Protein AF-A0A1G3ACT1-F1 (afdb_monomer)

Nearest PDB structures (foldseek):
  7jrm-assembly1_A  TM=9.001E-01  e=9.234E-07  Clostridium perfringens ATCC 13124
  7jrl-assembly1_A  TM=8.933E-01  e=1.564E-06  Clostridium perfringens ATCC 13124
  2vmg-assembly1_A  TM=8.909E-01  e=5.636E-05  Clostridium perfringens
  7js4-assembly1_A  TM=5.178E-01  e=1.900E-07  Clostridium perfringens ATCC 13124
  4koo-assembly2_C  TM=4.352E-01  e=1.640E+00  Arabidopsis thaliana

Foldseek 3Di:
DDQDHDDFPFWDKDFPFDKAKEFEPWFFFKKKFFKAQHCDPQQVLAAAKKKKFKAAPNHTQDIDDIGGSVDGTHIDMGGNVRGRMMMIGIHRNPPDGRSRTMIRGQTWTQGPVRDIDTQRPFDWDDPPFCWDPDDQKWKAFLNRIVVVQQVVWDKDKDWDDDDVQKTKIKIWTADPPFRWIKMKIWIQGNVDRDIDMDIDIDGPGPDDGGDIGPIGRGHTDTDDPDDPYTYTYHDDD

Structure (mmCIF, N/CA/C/O backbone):
data_AF-A0A1G3ACT1-F1
#
_entry.id   AF-A0A1G3ACT1-F1
#
loop_
_atom_site.group_PDB
_atom_site.id
_atom_site.type_symbol
_atom_site.label_atom_id
_atom_site.label_alt_id
_atom_site.label_comp_id
_atom_site.label_asym_id
_atom_site.label_entity_id
_atom_site.label_seq_id
_atom_site.pdbx_PDB_ins_code
_atom_site.Cartn_x
_atom_site.Cartn_y
_atom_site.Cartn_z
_atom_site.occupancy
_atom_site.B_iso_or_equiv
_atom_site.auth_seq_id
_atom_site.auth_comp_id
_atom_site.auth_asym_id
_atom_site.aut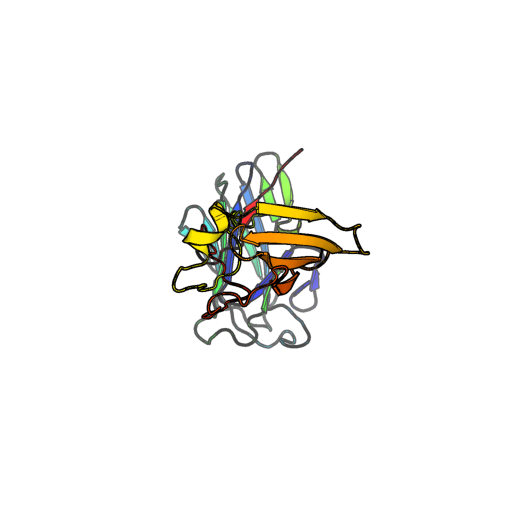h_atom_id
_atom_site.pdbx_PDB_model_num
ATOM 1 N N . MET A 1 1 ? 18.154 2.515 -5.154 1.00 92.12 1 MET A N 1
ATOM 2 C CA . MET A 1 1 ? 18.103 1.114 -5.648 1.00 92.12 1 MET A CA 1
ATOM 3 C C . MET A 1 1 ? 19.293 0.849 -6.549 1.00 92.12 1 MET A C 1
ATOM 5 O O . MET A 1 1 ? 19.905 1.826 -6.992 1.00 92.12 1 MET A O 1
ATOM 9 N N . ARG A 1 2 ? 19.662 -0.412 -6.798 1.00 97.38 2 ARG A N 1
ATOM 10 C CA . ARG A 1 2 ? 20.869 -0.714 -7.579 1.00 97.38 2 ARG A CA 1
ATOM 11 C C . ARG A 1 2 ? 20.659 -1.915 -8.494 1.00 97.38 2 ARG A C 1
ATOM 13 O O . ARG A 1 2 ? 20.409 -3.004 -8.014 1.00 97.38 2 ARG A O 1
ATOM 20 N N . LEU A 1 3 ? 20.874 -1.752 -9.798 1.00 97.50 3 LEU A N 1
ATOM 21 C CA . LEU A 1 3 ? 20.848 -2.858 -10.763 1.00 97.50 3 LEU A CA 1
ATOM 22 C C . LEU A 1 3 ? 22.251 -3.077 -11.332 1.00 97.50 3 LEU A C 1
ATOM 24 O O . LEU A 1 3 ? 22.844 -2.169 -11.922 1.00 97.50 3 LEU A O 1
ATOM 28 N N . GLY A 1 4 ? 22.808 -4.276 -11.143 1.00 93.19 4 GLY A N 1
ATOM 29 C CA . GLY A 1 4 ? 24.232 -4.513 -11.398 1.00 93.19 4 GLY A CA 1
ATOM 30 C C . GLY A 1 4 ? 25.093 -3.525 -10.601 1.00 93.19 4 GLY A C 1
ATOM 31 O O . GLY A 1 4 ? 24.911 -3.386 -9.393 1.00 93.19 4 GLY A O 1
ATOM 32 N N . ASP A 1 5 ? 25.991 -2.799 -11.268 1.00 93.44 5 ASP A N 1
ATOM 33 C CA . ASP A 1 5 ? 26.834 -1.769 -10.637 1.00 93.44 5 ASP A CA 1
ATOM 34 C C . ASP A 1 5 ? 26.236 -0.348 -10.702 1.00 93.44 5 ASP A C 1
ATOM 36 O O . ASP A 1 5 ? 26.865 0.607 -10.243 1.00 93.44 5 ASP A O 1
ATOM 40 N N . LYS A 1 6 ? 25.042 -0.174 -11.287 1.00 96.69 6 LYS A N 1
ATOM 41 C CA . LYS A 1 6 ? 24.416 1.141 -11.481 1.00 96.69 6 LYS A CA 1
ATOM 42 C C . LYS A 1 6 ? 23.451 1.459 -10.342 1.00 96.69 6 LYS A C 1
ATOM 44 O O . LYS A 1 6 ? 22.529 0.694 -10.072 1.00 96.69 6 LYS A O 1
ATOM 49 N N . GLU A 1 7 ? 23.656 2.603 -9.698 1.00 97.56 7 GLU A N 1
ATOM 50 C CA . GLU A 1 7 ? 22.737 3.161 -8.702 1.00 97.56 7 GLU A CA 1
ATOM 51 C C . GLU A 1 7 ? 21.700 4.070 -9.369 1.00 97.56 7 GLU A C 1
ATOM 53 O O . GLU A 1 7 ? 22.015 4.790 -10.319 1.00 97.56 7 GLU A O 1
ATOM 58 N N . TYR A 1 8 ? 20.474 4.038 -8.848 1.00 97.44 8 TYR A N 1
ATOM 59 C CA . TYR A 1 8 ? 19.357 4.854 -9.316 1.00 97.44 8 TYR A CA 1
ATOM 60 C C . TYR A 1 8 ? 18.727 5.588 -8.140 1.00 97.44 8 TYR A C 1
ATOM 62 O O . TYR A 1 8 ? 18.526 5.012 -7.059 1.00 97.44 8 TYR A O 1
ATOM 70 N N . GLU A 1 9 ? 18.415 6.856 -8.393 1.00 96.19 9 GLU A N 1
ATOM 71 C CA . GLU A 1 9 ? 17.740 7.753 -7.459 1.00 96.19 9 GLU A CA 1
ATOM 72 C C . GLU A 1 9 ? 16.233 7.482 -7.420 1.00 96.19 9 GLU A C 1
ATOM 74 O O . GLU A 1 9 ? 15.647 7.516 -6.341 1.00 96.19 9 GLU A O 1
ATOM 79 N N . HIS A 1 10 ? 15.642 7.134 -8.570 1.00 96.88 10 HIS A N 1
ATOM 80 C CA . HIS A 1 10 ? 14.208 6.915 -8.720 1.00 96.88 10 HIS A CA 1
ATOM 81 C C . HIS A 1 10 ? 13.846 5.473 -9.062 1.00 96.88 10 HIS A C 1
ATOM 83 O O . HIS A 1 10 ? 14.634 4.730 -9.652 1.00 96.88 10 HIS A O 1
ATOM 89 N N . GLY A 1 11 ? 12.607 5.095 -8.744 1.00 95.94 11 GLY A N 1
ATOM 90 C CA . GLY A 1 11 ? 11.988 3.845 -9.191 1.00 95.94 11 GLY A CA 1
ATOM 91 C C . GLY A 1 11 ? 11.225 3.095 -8.101 1.00 95.94 11 GLY A C 1
ATOM 92 O O . GLY A 1 11 ? 11.086 3.558 -6.971 1.00 95.94 11 GLY A O 1
ATOM 93 N N . LEU A 1 12 ? 10.749 1.897 -8.435 1.00 95.81 12 LEU A N 1
ATOM 94 C CA . LEU A 1 12 ? 9.946 1.062 -7.539 1.00 95.81 12 LEU A CA 1
ATOM 95 C C . LEU A 1 12 ? 10.637 -0.278 -7.271 1.00 95.81 12 LEU A C 1
ATOM 97 O O . LEU A 1 12 ? 10.785 -1.082 -8.190 1.00 95.81 12 LEU A O 1
ATOM 101 N N . GLY A 1 13 ? 11.001 -0.529 -6.011 1.00 95.00 13 GLY A N 1
ATOM 102 C CA . GLY A 1 13 ? 11.489 -1.831 -5.549 1.00 95.00 13 GLY A CA 1
ATOM 103 C C . GLY A 1 13 ? 10.348 -2.741 -5.086 1.00 95.00 13 GLY A C 1
ATOM 104 O O . GLY A 1 13 ? 9.382 -2.292 -4.464 1.00 95.00 13 GLY A O 1
ATOM 105 N N . THR A 1 14 ? 10.435 -4.029 -5.398 1.00 93.38 14 THR A N 1
ATOM 106 C CA . THR A 1 14 ? 9.412 -5.038 -5.105 1.00 93.38 14 THR A CA 1
ATOM 107 C C . THR A 1 14 ? 10.031 -6.428 -4.912 1.00 93.38 14 THR A C 1
ATOM 109 O O . THR A 1 14 ? 11.249 -6.592 -4.898 1.00 93.38 14 THR A O 1
ATOM 112 N N . HIS A 1 15 ? 9.195 -7.445 -4.724 1.00 92.81 15 HIS A N 1
ATOM 113 C CA . HIS A 1 15 ? 9.609 -8.837 -4.607 1.00 92.81 15 HIS A CA 1
ATOM 114 C C . HIS A 1 15 ? 8.602 -9.736 -5.326 1.00 92.81 15 HIS A C 1
ATOM 116 O O . HIS A 1 15 ? 7.399 -9.512 -5.192 1.00 92.81 15 HIS A O 1
ATOM 122 N N . SER A 1 16 ? 9.055 -10.750 -6.069 1.00 82.25 16 SER A N 1
ATOM 123 C CA . SER A 1 16 ? 8.126 -11.671 -6.742 1.00 82.25 16 SER A CA 1
ATOM 124 C C . SER A 1 16 ? 7.279 -12.474 -5.723 1.00 82.25 16 SER A C 1
ATOM 126 O O . SER A 1 16 ? 7.706 -12.723 -4.594 1.00 82.25 16 SER A O 1
ATOM 128 N N . VAL A 1 17 ? 6.050 -12.891 -6.035 1.00 92.94 17 VAL A N 1
ATOM 129 C CA . VAL A 1 17 ? 5.207 -12.402 -7.136 1.00 92.94 17 VAL A CA 1
ATOM 130 C C . VAL A 1 17 ? 4.583 -11.067 -6.728 1.00 92.94 17 VAL A C 1
ATOM 132 O O . VAL A 1 17 ? 3.982 -10.976 -5.657 1.00 92.94 17 VAL A O 1
ATOM 135 N N . SER A 1 18 ? 4.667 -10.053 -7.589 1.00 90.12 18 SER A N 1
ATOM 136 C CA . SER A 1 18 ? 4.083 -8.737 -7.322 1.00 90.12 18 SER A CA 1
ATOM 137 C C . SER A 1 18 ? 3.277 -8.176 -8.480 1.00 90.12 18 SER A C 1
ATOM 139 O O . SER A 1 18 ? 3.480 -8.520 -9.647 1.00 90.12 18 SER A O 1
ATOM 141 N N . GLU A 1 19 ? 2.354 -7.288 -8.117 1.00 91.12 19 GLU A N 1
ATOM 142 C CA . GLU A 1 19 ? 1.511 -6.514 -9.014 1.00 91.12 19 GLU A CA 1
ATOM 143 C C . GLU A 1 19 ? 1.390 -5.082 -8.476 1.00 91.12 19 GLU A C 1
ATOM 145 O O . GLU A 1 19 ? 1.054 -4.870 -7.309 1.00 91.12 19 GLU A O 1
ATOM 150 N N . ILE A 1 20 ? 1.693 -4.105 -9.326 1.00 90.25 20 ILE A N 1
ATOM 151 C CA . ILE A 1 20 ? 1.580 -2.674 -9.050 1.00 90.25 20 ILE A CA 1
ATOM 152 C C . ILE A 1 20 ? 0.685 -2.079 -10.131 1.00 90.25 20 ILE A C 1
ATOM 154 O O . ILE A 1 20 ? 1.011 -2.166 -11.317 1.00 90.25 20 ILE A O 1
ATOM 158 N N . VAL A 1 21 ? -0.431 -1.474 -9.733 1.00 92.69 21 VAL A N 1
ATOM 159 C CA . VAL A 1 21 ? -1.336 -0.790 -10.661 1.00 92.69 21 VAL A CA 1
ATOM 160 C C . VAL A 1 21 ? -1.037 0.701 -10.615 1.00 92.69 21 VAL A C 1
ATOM 162 O O . VAL A 1 21 ? -1.060 1.340 -9.564 1.00 92.69 21 VAL A O 1
ATOM 165 N N . VAL A 1 22 ? -0.739 1.261 -11.782 1.00 91.75 22 VAL A N 1
ATOM 166 C CA . VAL A 1 22 ? -0.419 2.675 -11.951 1.00 91.75 22 VAL A CA 1
ATOM 167 C C . VAL A 1 22 ? -1.614 3.360 -12.589 1.00 91.75 22 VAL A C 1
ATOM 169 O O . VAL A 1 22 ? -1.999 3.000 -13.703 1.00 91.75 22 VAL A O 1
ATOM 172 N N . ARG A 1 23 ? -2.178 4.365 -11.912 1.00 91.50 23 ARG A N 1
ATOM 173 C CA . ARG A 1 23 ? -3.272 5.193 -12.430 1.00 91.50 23 ARG A CA 1
ATOM 174 C C . ARG A 1 23 ? -2.798 6.610 -12.697 1.00 91.50 23 ARG A C 1
ATOM 176 O O . ARG A 1 23 ? -2.150 7.239 -11.869 1.00 91.50 23 ARG A O 1
ATOM 183 N N . LEU A 1 24 ? -3.139 7.106 -13.875 1.00 89.50 24 LEU A N 1
ATOM 184 C CA . LEU A 1 24 ? -2.745 8.411 -14.377 1.00 89.50 24 LEU A CA 1
ATOM 185 C C . LEU A 1 24 ? -3.978 9.316 -14.436 1.00 89.50 24 LEU A C 1
ATOM 187 O O . LEU A 1 24 ? -5.027 8.917 -14.941 1.00 89.50 24 LEU A O 1
ATOM 191 N N . ASP A 1 25 ? -3.825 10.551 -13.980 1.00 86.75 25 ASP A N 1
ATOM 192 C CA . ASP A 1 25 ? -4.819 11.623 -14.101 1.00 86.75 25 ASP A CA 1
ATOM 193 C C . ASP A 1 25 ? -4.994 12.113 -15.548 1.00 86.75 25 ASP A C 1
ATOM 195 O O . ASP A 1 25 ? -6.048 12.628 -15.927 1.00 86.75 25 ASP A O 1
ATOM 199 N N . GLN A 1 26 ? -3.969 11.917 -16.379 1.00 88.19 26 GLN A N 1
ATOM 200 C CA . GLN A 1 26 ? -3.977 12.217 -17.806 1.00 88.19 26 GLN A CA 1
ATOM 201 C C . GLN A 1 26 ? -3.579 10.997 -18.645 1.00 88.19 26 GLN A C 1
ATOM 203 O O . GLN A 1 26 ? -2.794 10.164 -18.187 1.00 88.19 26 GLN A O 1
ATOM 208 N N . PRO A 1 27 ? -4.042 10.904 -19.909 1.00 94.44 27 PRO A N 1
ATOM 209 C CA . PRO A 1 27 ? -3.635 9.844 -20.828 1.00 94.44 27 PRO A CA 1
ATOM 210 C C . PRO A 1 27 ? -2.110 9.677 -20.900 1.00 94.44 27 PRO A C 1
ATOM 212 O O . PRO A 1 27 ? -1.379 10.611 -21.253 1.00 94.44 27 PRO A O 1
ATOM 215 N N . GLY A 1 28 ? -1.630 8.474 -20.588 1.00 95.62 28 GLY A N 1
ATOM 216 C CA . GLY A 1 28 ? -0.225 8.102 -20.689 1.00 95.62 28 GLY A CA 1
ATOM 217 C C . GLY A 1 28 ? 0.187 7.858 -22.137 1.00 95.62 28 GLY A C 1
ATOM 218 O O . GLY A 1 28 ? -0.529 7.219 -22.907 1.00 95.62 28 GLY A O 1
ATOM 219 N N . LYS A 1 29 ? 1.367 8.344 -22.523 1.00 96.56 29 LYS A N 1
ATOM 220 C CA . LYS A 1 29 ? 1.962 8.094 -23.842 1.00 96.56 29 LYS A CA 1
ATOM 221 C C . LYS A 1 29 ? 2.978 6.961 -23.790 1.00 96.56 29 LYS A C 1
ATOM 223 O O . LYS A 1 29 ? 2.958 6.068 -24.627 1.00 96.56 29 LYS A O 1
ATOM 228 N N . THR A 1 30 ? 3.901 6.994 -22.837 1.00 97.88 30 THR A N 1
ATOM 229 C CA . THR A 1 30 ? 4.982 6.004 -22.779 1.00 97.88 30 THR A CA 1
ATOM 230 C C . THR A 1 30 ? 5.364 5.738 -21.340 1.00 97.88 30 THR A C 1
ATOM 232 O O . THR A 1 30 ? 5.672 6.682 -20.621 1.00 97.88 30 THR A O 1
ATOM 235 N N . PHE A 1 31 ? 5.380 4.465 -20.957 1.00 98.56 31 PHE A N 1
ATOM 236 C CA . PHE A 1 31 ? 6.049 3.986 -19.753 1.00 98.56 31 PHE A CA 1
ATOM 237 C C . PHE A 1 31 ? 7.486 3.580 -20.100 1.00 98.56 31 PHE A C 1
ATOM 239 O O . PHE A 1 31 ? 7.721 2.957 -21.142 1.00 98.56 31 PHE A O 1
ATOM 246 N N . GLN A 1 32 ? 8.440 3.924 -19.240 1.00 98.69 32 GLN A N 1
ATOM 247 C CA . GLN A 1 32 ? 9.842 3.538 -19.373 1.00 98.69 32 GLN A CA 1
ATOM 248 C C . GLN A 1 32 ? 10.471 3.223 -18.012 1.00 98.69 32 GLN A C 1
ATOM 250 O O . GLN A 1 32 ? 10.127 3.861 -17.022 1.00 98.69 32 GLN A O 1
ATOM 255 N N . ALA A 1 33 ? 11.394 2.262 -17.979 1.00 98.75 33 ALA A N 1
ATOM 256 C CA . ALA A 1 33 ? 12.181 1.883 -16.804 1.00 98.75 33 ALA A CA 1
ATOM 257 C C . ALA A 1 33 ? 13.445 1.110 -17.227 1.00 98.75 33 ALA A C 1
ATOM 259 O O . ALA A 1 33 ? 13.541 0.636 -18.363 1.00 98.75 33 ALA A O 1
ATOM 260 N N . GLU A 1 34 ? 14.377 0.906 -16.303 1.00 98.69 34 GLU A N 1
ATOM 261 C CA . GLU A 1 34 ? 15.343 -0.193 -16.347 1.00 98.69 34 GLU A CA 1
ATOM 262 C C . GLU A 1 34 ? 14.934 -1.242 -15.305 1.00 98.69 34 GLU A C 1
ATOM 264 O O . GLU A 1 34 ? 14.819 -0.942 -14.124 1.00 98.69 34 GLU A O 1
ATOM 269 N N . ALA A 1 35 ? 14.664 -2.468 -15.744 1.00 98.62 35 ALA A N 1
ATOM 270 C CA . ALA A 1 35 ? 14.189 -3.550 -14.891 1.00 98.62 35 ALA A CA 1
ATOM 271 C C . ALA A 1 35 ? 15.313 -4.539 -14.562 1.00 98.62 35 ALA A C 1
ATOM 273 O O . ALA A 1 35 ? 16.138 -4.871 -15.420 1.00 98.62 35 ALA A O 1
ATOM 274 N N . GLY A 1 36 ? 15.338 -5.063 -13.343 1.00 98.38 36 GLY A N 1
ATOM 275 C CA . GLY A 1 36 ? 16.314 -6.076 -12.949 1.00 98.38 36 GLY A CA 1
ATOM 276 C C . GLY A 1 36 ? 16.139 -6.534 -11.510 1.00 98.38 36 GLY A C 1
ATOM 277 O O . GLY A 1 36 ? 15.285 -6.030 -10.789 1.00 98.38 36 GLY A O 1
ATOM 278 N N . ILE A 1 37 ? 16.939 -7.511 -11.102 1.00 98.38 37 ILE A N 1
ATOM 279 C CA . ILE A 1 37 ? 17.010 -7.926 -9.700 1.00 98.38 37 ILE A CA 1
ATOM 280 C C . ILE A 1 37 ? 17.891 -6.918 -8.954 1.00 98.38 37 ILE A C 1
ATOM 282 O O . ILE A 1 37 ? 18.994 -6.617 -9.421 1.00 98.38 37 ILE A O 1
ATOM 286 N N . ASP A 1 38 ? 17.399 -6.398 -7.827 1.00 98.19 38 ASP A N 1
ATOM 287 C CA . ASP A 1 38 ? 18.120 -5.432 -6.991 1.00 98.19 38 ASP A CA 1
ATOM 288 C C . ASP A 1 38 ? 19.444 -6.046 -6.533 1.00 98.19 38 ASP A C 1
ATOM 290 O O . ASP A 1 38 ? 19.517 -7.226 -6.189 1.00 98.19 38 ASP A O 1
ATOM 294 N N . ASN A 1 39 ? 20.509 -5.256 -6.519 1.00 97.25 39 ASN A N 1
ATOM 295 C CA . ASN A 1 39 ? 21.823 -5.634 -6.030 1.00 97.25 39 ASN A CA 1
ATOM 296 C C . ASN A 1 39 ? 21.993 -5.118 -4.602 1.00 97.25 39 ASN A C 1
ATOM 298 O O . ASN A 1 39 ? 22.538 -4.030 -4.379 1.00 97.25 39 ASN A O 1
ATOM 302 N N . ASN A 1 40 ? 21.624 -5.943 -3.631 1.00 95.06 40 ASN A N 1
ATOM 303 C CA . ASN A 1 40 ? 21.805 -5.662 -2.214 1.00 95.06 40 ASN A CA 1
ATOM 304 C C . ASN A 1 40 ? 22.603 -6.776 -1.516 1.00 95.06 40 ASN A C 1
ATOM 306 O O . ASN A 1 40 ? 23.225 -7.628 -2.151 1.00 95.06 40 ASN A O 1
ATOM 310 N N . TRP A 1 41 ? 22.640 -6.727 -0.186 1.00 95.06 41 TRP A N 1
ATOM 311 C CA . TRP A 1 41 ? 23.418 -7.650 0.637 1.00 95.06 41 TRP A CA 1
ATOM 312 C C . TRP A 1 41 ? 22.954 -9.116 0.545 1.00 95.06 41 TRP A C 1
ATOM 314 O O . TRP A 1 41 ? 23.750 -10.007 0.839 1.00 95.06 41 TRP A O 1
ATOM 324 N N . ASP A 1 42 ? 21.703 -9.365 0.152 1.00 94.00 42 ASP A N 1
ATOM 325 C CA . ASP A 1 42 ? 21.085 -10.692 0.096 1.00 94.00 42 ASP A CA 1
ATOM 326 C C . ASP A 1 42 ? 21.197 -11.314 -1.309 1.00 94.00 42 ASP A C 1
ATOM 328 O O . ASP A 1 42 ? 21.674 -12.443 -1.477 1.00 94.00 42 ASP A O 1
ATOM 332 N N . THR A 1 43 ? 20.841 -10.553 -2.348 1.00 94.38 43 THR A N 1
ATOM 333 C CA . THR A 1 43 ? 20.898 -10.999 -3.755 1.00 94.38 43 THR A CA 1
ATOM 334 C C . THR A 1 43 ? 22.316 -11.015 -4.327 1.00 94.38 43 THR A C 1
ATOM 336 O O . THR A 1 43 ? 22.644 -11.873 -5.159 1.00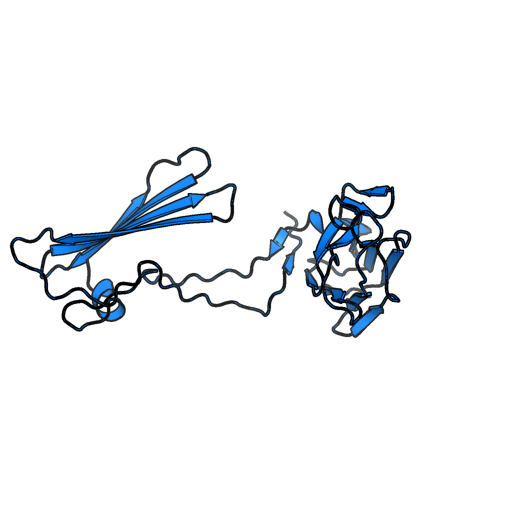 94.38 43 THR A O 1
ATOM 339 N N . GLY A 1 44 ? 23.155 -10.056 -3.913 1.00 93.56 44 GLY A N 1
ATOM 340 C CA . GLY A 1 44 ? 24.546 -9.889 -4.333 1.00 93.56 44 GLY A CA 1
ATOM 341 C C . GLY A 1 44 ? 24.768 -9.795 -5.846 1.00 93.56 44 GLY A C 1
ATOM 342 O O . GLY A 1 44 ? 25.828 -10.214 -6.304 1.00 93.56 44 GLY A O 1
ATOM 343 N N . ALA A 1 45 ? 23.775 -9.335 -6.622 1.00 90.00 45 ALA A N 1
ATOM 344 C CA . ALA A 1 45 ? 23.781 -9.334 -8.096 1.00 90.00 45 ALA A CA 1
ATOM 345 C C . ALA A 1 45 ? 24.084 -10.704 -8.738 1.00 90.00 45 ALA A C 1
ATOM 347 O O . ALA A 1 45 ? 24.720 -10.792 -9.788 1.00 90.00 45 ALA A O 1
ATOM 348 N N . GLN A 1 46 ? 23.686 -11.802 -8.092 1.00 93.62 46 GLN A N 1
ATOM 349 C CA . GLN A 1 46 ? 23.924 -13.159 -8.610 1.00 93.62 46 GLN A CA 1
ATOM 350 C C . GLN A 1 46 ? 22.729 -14.094 -8.425 1.00 93.62 46 GLN A C 1
ATOM 352 O O . GLN A 1 46 ? 22.585 -15.062 -9.171 1.00 93.62 46 GLN A O 1
ATOM 357 N N . ARG A 1 47 ? 21.891 -13.840 -7.418 1.00 96.12 47 ARG A N 1
ATOM 358 C CA . ARG A 1 47 ? 20.765 -14.705 -7.046 1.00 96.12 47 ARG A CA 1
ATOM 359 C C . ARG A 1 47 ? 19.437 -14.155 -7.553 1.00 96.12 47 ARG A C 1
ATOM 361 O O . ARG A 1 47 ? 19.375 -13.014 -7.994 1.00 96.12 47 ARG A O 1
ATOM 368 N N . GLY A 1 48 ? 18.408 -14.991 -7.464 1.00 97.06 48 GLY A N 1
ATOM 369 C CA . GLY A 1 48 ? 17.047 -14.680 -7.881 1.00 97.06 48 GLY A CA 1
ATOM 370 C C . GLY A 1 48 ? 16.808 -14.925 -9.368 1.00 97.06 48 GLY A C 1
ATOM 371 O O . GLY A 1 48 ? 17.742 -14.944 -10.190 1.00 97.06 48 GLY A O 1
ATOM 372 N N . SER A 1 49 ? 15.546 -15.145 -9.708 1.00 98.25 49 SER A N 1
ATOM 373 C CA . SER A 1 49 ? 15.097 -15.280 -11.080 1.00 98.25 49 SER A CA 1
ATOM 374 C C . SER A 1 49 ? 13.657 -14.789 -11.246 1.00 98.25 49 SER A C 1
ATOM 376 O O . SER A 1 49 ? 12.738 -15.251 -10.591 1.00 98.25 49 SER A O 1
ATOM 378 N N . VAL A 1 50 ? 13.451 -13.811 -12.128 1.00 98.56 50 VAL A N 1
ATOM 379 C CA . VAL A 1 50 ? 12.148 -13.145 -12.276 1.00 98.56 50 VAL A CA 1
ATOM 380 C C . VAL A 1 50 ? 11.734 -12.991 -13.732 1.00 98.56 50 VAL A C 1
ATOM 382 O O . VAL A 1 50 ? 12.560 -13.028 -14.643 1.00 98.56 50 VAL A O 1
ATOM 385 N N . VAL A 1 51 ? 10.443 -12.768 -13.969 1.00 98.81 51 VAL A N 1
ATOM 386 C CA . VAL A 1 51 ? 9.922 -12.301 -15.264 1.00 98.81 51 VAL A CA 1
ATOM 387 C C . VAL A 1 51 ? 9.158 -11.000 -15.057 1.00 98.81 51 VAL A C 1
ATOM 389 O O . VAL A 1 51 ? 8.207 -10.957 -14.280 1.00 98.81 51 VAL A O 1
ATOM 392 N N . PHE A 1 52 ? 9.549 -9.956 -15.784 1.00 98.81 52 PHE A N 1
ATOM 393 C CA . PHE A 1 52 ? 8.884 -8.657 -15.773 1.00 98.81 52 PHE A CA 1
ATOM 394 C C . PHE A 1 52 ? 7.786 -8.618 -16.830 1.00 98.81 52 PHE A C 1
ATOM 396 O O . PHE A 1 52 ? 8.008 -9.010 -17.979 1.00 98.81 52 PHE A O 1
ATOM 403 N N . VAL A 1 53 ? 6.613 -8.114 -16.461 1.00 98.75 53 VAL A N 1
ATOM 404 C CA . VAL A 1 53 ? 5.466 -7.961 -17.361 1.00 98.75 53 VAL A CA 1
ATOM 405 C C . VAL A 1 53 ? 4.875 -6.565 -17.190 1.00 98.75 53 VAL A C 1
ATOM 407 O O . VAL A 1 53 ? 4.761 -6.069 -16.070 1.00 98.75 53 VAL A O 1
ATOM 410 N N . VAL A 1 54 ? 4.495 -5.940 -18.304 1.00 98.75 54 VAL A N 1
ATOM 411 C CA . VAL A 1 54 ? 3.675 -4.721 -18.313 1.00 98.75 54 VAL A CA 1
ATOM 412 C C . VAL A 1 54 ? 2.367 -5.038 -19.019 1.00 98.75 54 VAL A C 1
ATOM 414 O O . VAL A 1 54 ? 2.378 -5.498 -20.164 1.00 98.75 54 VAL A O 1
ATOM 417 N N . GLU A 1 55 ? 1.244 -4.771 -18.362 1.00 98.38 55 GLU A N 1
ATOM 418 C CA . GLU A 1 55 ? -0.091 -4.932 -18.932 1.00 98.38 55 GLU A CA 1
ATOM 419 C C . GLU A 1 55 ? -0.760 -3.578 -19.153 1.00 98.38 55 GLU A C 1
ATOM 421 O O . GLU A 1 55 ? -0.756 -2.722 -18.274 1.00 98.38 55 GLU A O 1
ATOM 426 N N . VAL A 1 56 ? -1.364 -3.388 -20.324 1.00 97.56 56 VAL A N 1
ATOM 427 C CA . VAL A 1 56 ? -2.108 -2.177 -20.691 1.00 97.56 56 VAL A CA 1
ATOM 428 C C . VAL A 1 56 ? -3.484 -2.604 -21.187 1.00 97.56 56 VAL A C 1
ATOM 430 O O . VAL A 1 56 ? -3.599 -3.438 -22.088 1.00 97.56 56 VAL A O 1
ATOM 433 N N . GLY A 1 57 ? -4.550 -2.072 -20.583 1.00 90.62 57 GLY A N 1
ATOM 434 C CA . GLY A 1 57 ? -5.925 -2.442 -20.942 1.00 90.62 57 GLY A CA 1
ATOM 435 C C . GLY A 1 57 ? -6.227 -3.938 -20.766 1.00 90.62 57 GLY A C 1
ATOM 436 O O . GLY A 1 57 ? -6.930 -4.525 -21.593 1.00 90.62 57 GLY A O 1
ATOM 437 N N . GLY A 1 58 ? -5.651 -4.565 -19.733 1.00 88.44 58 GLY A N 1
ATOM 438 C CA . GLY A 1 58 ? -5.822 -5.991 -19.426 1.00 88.44 58 GLY A CA 1
ATOM 439 C C . GLY A 1 58 ? -5.124 -6.950 -20.397 1.00 88.44 58 GLY A C 1
ATOM 440 O O . GLY A 1 58 ? -5.520 -8.110 -20.502 1.00 88.44 58 GLY A O 1
ATOM 441 N N . LYS A 1 59 ? -4.130 -6.474 -21.158 1.00 95.00 59 LYS A N 1
ATOM 442 C CA . LYS A 1 59 ? -3.321 -7.286 -22.079 1.00 95.00 59 LYS A CA 1
ATOM 443 C C . LYS A 1 59 ? -1.842 -7.051 -21.830 1.00 95.00 59 LYS A C 1
ATOM 445 O O . LYS A 1 59 ? -1.437 -5.909 -21.641 1.00 95.00 59 LYS A O 1
ATOM 450 N N . GLU A 1 60 ? -1.031 -8.101 -21.922 1.00 97.94 60 GLU A N 1
ATOM 451 C CA . GLU A 1 60 ? 0.428 -7.971 -21.874 1.00 97.94 60 GLU A CA 1
ATOM 452 C C . GLU A 1 60 ? 0.926 -7.145 -23.067 1.00 97.94 60 GLU A C 1
ATOM 454 O O . GLU A 1 60 ? 0.831 -7.561 -24.223 1.00 97.94 60 GLU A O 1
ATOM 459 N N . ALA A 1 61 ? 1.448 -5.959 -22.772 1.00 98.25 61 ALA A N 1
ATOM 460 C CA . ALA A 1 61 ? 2.121 -5.091 -23.729 1.00 98.25 61 ALA A CA 1
ATOM 461 C C . ALA A 1 61 ? 3.636 -5.355 -23.755 1.00 98.25 61 ALA A C 1
ATOM 463 O O . ALA A 1 61 ? 4.303 -5.070 -24.749 1.00 98.25 61 ALA A O 1
ATOM 464 N N . PHE A 1 62 ? 4.177 -5.925 -22.675 1.00 98.75 62 PHE A N 1
ATOM 465 C CA . PHE A 1 62 ? 5.566 -6.349 -22.561 1.00 98.75 62 PHE A CA 1
ATOM 466 C C . PHE A 1 62 ? 5.682 -7.567 -21.647 1.00 98.75 62 PHE A C 1
ATOM 468 O O . PHE A 1 62 ? 5.009 -7.642 -20.621 1.00 98.75 62 PHE A O 1
ATOM 475 N N . ARG A 1 63 ? 6.594 -8.476 -21.993 1.00 98.62 63 ARG A N 1
ATOM 476 C CA . ARG A 1 63 ? 7.034 -9.593 -21.158 1.00 98.62 63 ARG A CA 1
ATOM 477 C C . ARG A 1 63 ? 8.516 -9.840 -21.420 1.00 98.62 63 ARG A C 1
ATOM 479 O O . ARG A 1 63 ? 8.914 -9.974 -22.577 1.00 98.62 63 ARG A O 1
ATOM 486 N N . SER A 1 64 ? 9.320 -9.913 -20.367 1.00 98.75 64 SER A N 1
ATOM 487 C CA . SER A 1 64 ? 10.730 -10.281 -20.483 1.00 98.75 64 SER A CA 1
ATOM 488 C C . SER A 1 64 ? 10.909 -11.797 -20.625 1.00 98.75 64 SER A C 1
ATOM 490 O O . SER A 1 64 ? 10.038 -12.589 -20.260 1.00 98.75 64 SER A O 1
ATOM 492 N N . GLU A 1 65 ? 12.085 -12.219 -21.088 1.00 98.31 65 GLU A N 1
ATOM 493 C CA . GLU A 1 65 ? 12.600 -13.549 -20.741 1.00 98.31 65 GLU A CA 1
ATOM 494 C C . GLU A 1 65 ? 12.906 -13.619 -19.231 1.00 98.31 65 GLU A C 1
ATOM 496 O O . GLU A 1 65 ? 12.839 -12.601 -18.532 1.00 98.31 65 GLU A O 1
ATOM 501 N N . VAL A 1 66 ? 13.253 -14.804 -18.716 1.00 98.50 66 VAL A N 1
ATOM 502 C CA . VAL A 1 66 ? 13.727 -14.936 -17.328 1.00 98.50 66 VAL A CA 1
ATOM 503 C C . VAL A 1 66 ? 14.960 -14.056 -17.135 1.00 98.50 66 VAL A C 1
ATOM 505 O O . VAL A 1 66 ? 15.923 -14.152 -17.896 1.00 98.50 66 VAL A O 1
ATOM 508 N N . ARG A 1 67 ? 14.912 -13.195 -16.122 1.00 98.25 67 ARG A N 1
ATOM 509 C CA . ARG A 1 67 ? 16.000 -12.315 -15.699 1.00 98.25 67 ARG A CA 1
ATOM 510 C C . ARG A 1 67 ? 16.629 -12.879 -14.445 1.00 98.25 67 ARG A C 1
ATOM 512 O O . ARG A 1 67 ? 15.914 -13.249 -13.520 1.00 98.25 67 ARG A O 1
ATOM 519 N N . ARG A 1 68 ? 17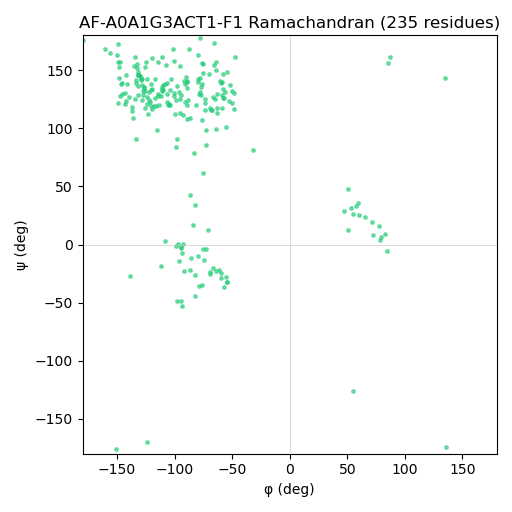.952 -12.944 -14.413 1.00 97.75 68 ARG A N 1
ATOM 520 C CA . ARG A 1 68 ? 18.739 -13.421 -13.270 1.00 97.75 68 ARG A CA 1
ATOM 521 C C . ARG A 1 68 ? 19.498 -12.274 -12.623 1.00 97.75 68 ARG A C 1
ATOM 523 O O . ARG A 1 68 ? 19.740 -11.258 -13.268 1.00 97.75 68 ARG A O 1
ATOM 530 N N . GLY A 1 69 ? 19.937 -12.469 -11.379 1.00 94.62 69 GLY A N 1
ATOM 531 C CA . GLY A 1 69 ? 20.690 -11.457 -10.628 1.00 94.62 69 GLY A CA 1
ATOM 532 C C . GLY A 1 69 ? 21.931 -10.939 -11.354 1.00 94.62 69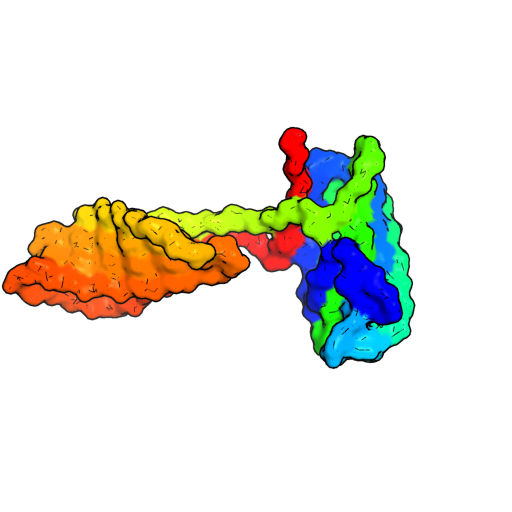 GLY A C 1
ATOM 533 O O . GLY A 1 69 ? 22.272 -9.769 -11.230 1.00 94.62 69 GLY A O 1
ATOM 534 N N . SER A 1 70 ? 22.574 -11.803 -12.143 1.00 95.75 70 SER A N 1
ATOM 535 C CA . SER A 1 70 ? 23.775 -11.489 -12.921 1.00 95.75 70 SER A CA 1
ATOM 536 C C . SER A 1 70 ? 23.514 -10.747 -14.233 1.00 95.75 70 SER A C 1
ATOM 538 O O . SER A 1 70 ? 24.467 -10.355 -14.909 1.00 95.75 70 SER A O 1
ATOM 540 N N . ASP A 1 71 ? 22.257 -10.635 -14.658 1.00 97.56 71 ASP A N 1
ATOM 541 C CA . ASP A 1 71 ? 21.935 -10.014 -15.934 1.00 97.56 71 ASP A CA 1
ATOM 542 C C . ASP A 1 71 ? 22.072 -8.486 -15.852 1.00 97.56 71 ASP A C 1
ATOM 544 O O . ASP A 1 71 ? 21.773 -7.887 -14.817 1.00 97.56 71 ASP A O 1
ATOM 548 N N . PRO A 1 72 ? 22.471 -7.814 -16.948 1.00 96.88 72 PRO A N 1
ATOM 549 C CA . PRO A 1 72 ? 22.481 -6.359 -16.974 1.00 96.88 72 PRO A CA 1
ATOM 550 C C . PRO A 1 72 ? 21.054 -5.790 -16.844 1.00 96.88 72 PRO A C 1
ATOM 552 O O . PRO A 1 72 ? 20.088 -6.476 -17.224 1.00 96.88 72 PRO A O 1
ATOM 555 N N . PRO A 1 73 ? 20.923 -4.524 -16.391 1.00 97.75 73 PRO A N 1
ATOM 556 C CA . PRO A 1 73 ? 19.643 -3.822 -16.363 1.00 97.75 73 PRO A CA 1
ATOM 557 C C . PRO A 1 73 ? 18.940 -3.915 -17.721 1.00 97.75 73 PRO A C 1
ATOM 559 O O . PRO A 1 73 ? 19.558 -3.711 -18.769 1.00 97.75 73 PRO A O 1
ATOM 562 N N . LEU A 1 74 ? 17.655 -4.264 -17.708 1.00 98.50 74 LEU A N 1
ATOM 563 C CA . LEU A 1 74 ? 16.836 -4.457 -18.900 1.00 98.50 74 LEU A CA 1
ATOM 564 C C . LEU A 1 74 ? 16.068 -3.170 -19.218 1.00 98.50 74 LEU A C 1
ATOM 566 O O . LEU A 1 74 ? 15.154 -2.827 -18.471 1.00 98.50 74 LEU A O 1
ATOM 570 N N . PRO A 1 75 ? 16.347 -2.479 -20.334 1.00 98.50 75 PRO A N 1
ATOM 571 C CA . PRO A 1 75 ? 15.536 -1.342 -20.741 1.00 98.50 75 PRO A CA 1
ATOM 572 C C . PRO A 1 75 ? 14.119 -1.802 -21.093 1.00 98.50 75 PRO A C 1
ATOM 574 O O . PRO A 1 75 ? 13.929 -2.655 -21.963 1.00 98.50 75 PRO A O 1
ATOM 577 N N . VAL A 1 76 ? 13.124 -1.205 -20.449 1.00 98.75 76 VAL A N 1
ATOM 578 C CA . VAL A 1 76 ? 11.705 -1.420 -20.729 1.00 98.75 76 VAL A CA 1
ATOM 579 C C . VAL A 1 76 ? 11.123 -0.123 -21.263 1.00 98.75 76 VAL A C 1
ATOM 581 O O . VAL A 1 76 ? 11.292 0.941 -20.671 1.00 98.75 76 VAL A O 1
ATOM 584 N N . ARG A 1 77 ? 10.427 -0.207 -22.399 1.00 98.50 77 ARG A N 1
ATOM 585 C CA . ARG A 1 77 ? 9.695 0.915 -22.988 1.00 98.50 77 ARG A CA 1
ATOM 586 C C . ARG A 1 77 ? 8.401 0.411 -23.608 1.00 98.50 77 ARG A C 1
ATOM 588 O O . ARG A 1 77 ? 8.441 -0.417 -24.513 1.00 98.50 77 ARG A O 1
ATOM 595 N N . VAL A 1 78 ? 7.274 0.929 -23.136 1.00 98.62 78 VAL A N 1
ATOM 596 C CA . VAL A 1 78 ? 5.933 0.495 -23.542 1.00 98.62 78 VAL A CA 1
ATOM 597 C C . VAL A 1 78 ? 5.115 1.705 -23.974 1.00 98.62 78 VAL A C 1
ATOM 599 O O . VAL A 1 78 ? 5.045 2.702 -23.255 1.00 98.62 78 VAL A O 1
ATOM 602 N N . ASP A 1 79 ? 4.509 1.626 -25.160 1.00 97.44 79 ASP A N 1
ATOM 603 C CA . ASP A 1 79 ? 3.494 2.589 -25.594 1.00 97.44 79 ASP A CA 1
ATOM 604 C C . ASP A 1 79 ? 2.198 2.313 -24.828 1.00 97.44 79 ASP A C 1
ATOM 606 O O . ASP A 1 79 ? 1.668 1.201 -24.863 1.00 97.44 79 ASP A O 1
ATOM 610 N N . LEU A 1 80 ? 1.714 3.322 -24.110 1.00 97.69 80 LEU A N 1
ATOM 611 C CA . LEU A 1 80 ? 0.494 3.215 -23.315 1.00 97.69 80 LEU A CA 1
ATOM 612 C C . LEU A 1 80 ? -0.759 3.506 -24.152 1.00 97.69 80 LEU A C 1
ATOM 614 O O . LEU A 1 80 ? -1.867 3.257 -23.687 1.00 97.69 80 LEU A O 1
ATOM 618 N N . GLY A 1 81 ? -0.621 4.035 -25.372 1.00 95.06 81 GLY A N 1
ATOM 619 C CA . GLY A 1 81 ? -1.745 4.264 -26.282 1.00 95.06 81 GLY A CA 1
ATOM 620 C C . GLY A 1 81 ? -2.818 5.211 -25.733 1.00 95.06 81 GLY A C 1
ATOM 621 O O . GLY A 1 81 ? -3.978 5.110 -26.129 1.00 95.06 81 GLY A O 1
ATOM 622 N N . GLY A 1 82 ? -2.462 6.105 -24.807 1.00 95.69 82 GLY A N 1
ATOM 623 C CA . GLY A 1 82 ? -3.410 6.977 -24.113 1.00 95.69 82 GLY A CA 1
ATOM 624 C C . GLY A 1 82 ? -4.113 6.326 -22.920 1.00 95.69 82 GLY A C 1
ATOM 625 O O . GLY A 1 82 ? -5.048 6.921 -22.387 1.00 95.69 82 GLY A O 1
ATOM 626 N N . ALA A 1 83 ? -3.699 5.131 -22.490 1.00 96.25 83 ALA A N 1
ATOM 627 C CA . ALA A 1 83 ? -4.242 4.501 -21.294 1.00 96.25 83 ALA A CA 1
ATOM 628 C C . ALA A 1 83 ? -3.999 5.375 -20.056 1.00 96.25 83 ALA A C 1
ATOM 630 O O . ALA A 1 83 ? -2.936 5.974 -19.889 1.00 96.25 83 ALA A O 1
ATOM 631 N N . THR A 1 84 ? -4.998 5.425 -19.181 1.00 94.50 84 THR A N 1
ATOM 632 C CA . THR A 1 84 ? -4.916 6.059 -17.859 1.00 94.50 84 THR A CA 1
ATOM 633 C C . THR A 1 84 ? -4.618 5.045 -16.757 1.00 94.50 84 THR A C 1
ATOM 635 O O . THR A 1 84 ? -4.542 5.410 -15.594 1.00 94.50 84 THR A O 1
ATOM 638 N N . GLU A 1 85 ? -4.470 3.766 -17.102 1.00 94.88 85 GLU A N 1
ATOM 639 C CA . GLU A 1 85 ? -4.123 2.697 -16.171 1.00 94.88 85 GLU A CA 1
ATOM 640 C C . GLU A 1 85 ? -3.256 1.653 -16.883 1.00 94.88 85 GLU A C 1
ATOM 642 O O . GLU A 1 85 ? -3.519 1.292 -18.036 1.00 94.88 85 GLU A O 1
ATOM 647 N N . PHE A 1 86 ? -2.225 1.170 -16.197 1.00 96.88 86 PHE A N 1
ATOM 648 C CA . PHE A 1 86 ? -1.431 0.013 -16.604 1.00 96.88 86 PHE A CA 1
ATOM 649 C C . PHE A 1 86 ? -0.889 -0.706 -15.368 1.00 96.88 86 PHE A C 1
ATOM 651 O O . PHE A 1 86 ? -0.861 -0.153 -14.269 1.00 96.88 86 PHE A O 1
ATOM 658 N N . THR A 1 87 ? -0.447 -1.943 -15.552 1.00 97.06 87 THR A N 1
ATOM 659 C CA . THR A 1 87 ? -0.015 -2.811 -14.458 1.00 97.06 87 THR A CA 1
ATOM 660 C C . THR A 1 87 ? 1.419 -3.264 -14.679 1.00 97.06 87 THR A C 1
ATOM 662 O O . THR A 1 87 ? 1.762 -3.752 -15.756 1.00 97.06 87 THR A O 1
ATOM 665 N N . LEU A 1 88 ? 2.251 -3.132 -13.652 1.00 98.00 88 LEU A N 1
ATOM 666 C CA . LEU A 1 88 ? 3.599 -3.685 -13.586 1.00 98.00 88 LEU A CA 1
ATOM 667 C C . LEU A 1 88 ? 3.566 -4.963 -12.757 1.00 98.00 88 LEU A C 1
ATOM 669 O O . LEU A 1 88 ? 3.071 -4.957 -11.632 1.00 98.00 88 LEU A O 1
ATOM 673 N N . ARG A 1 89 ? 4.094 -6.061 -13.293 1.00 97.56 89 ARG A N 1
ATOM 674 C CA . ARG A 1 89 ? 4.116 -7.353 -12.599 1.00 97.56 89 ARG A CA 1
ATOM 675 C C . ARG A 1 89 ? 5.516 -7.940 -12.593 1.00 97.56 89 ARG A C 1
ATOM 677 O O . ARG A 1 89 ? 6.232 -7.859 -13.594 1.00 97.56 89 ARG A O 1
ATOM 684 N N . VAL A 1 90 ? 5.872 -8.577 -11.484 1.00 97.44 90 VAL A N 1
ATOM 685 C CA . VAL A 1 90 ? 7.084 -9.393 -11.358 1.00 97.44 90 VAL A CA 1
ATOM 686 C C . VAL A 1 90 ? 6.653 -10.804 -10.990 1.00 97.44 90 VAL A C 1
ATOM 688 O O . VAL A 1 90 ? 6.006 -11.014 -9.969 1.00 97.44 90 VAL A O 1
ATOM 691 N N . LEU A 1 91 ? 6.972 -11.772 -11.843 1.00 96.06 91 LEU A N 1
ATOM 692 C CA . LEU A 1 91 ? 6.690 -13.193 -11.631 1.00 96.06 91 LEU A CA 1
ATOM 693 C C . LEU A 1 91 ? 7.955 -13.909 -11.146 1.00 96.06 91 LEU A C 1
ATOM 695 O O . LEU A 1 91 ? 9.056 -13.457 -11.441 1.00 96.06 91 LEU A O 1
ATOM 699 N N . ASP A 1 92 ? 7.789 -15.049 -10.482 1.00 94.00 92 ASP A N 1
ATOM 700 C CA . ASP A 1 92 ? 8.842 -15.856 -9.837 1.00 94.00 92 ASP A CA 1
ATOM 701 C C . ASP A 1 92 ? 9.577 -16.825 -10.782 1.00 94.00 92 ASP A C 1
ATOM 703 O O . ASP A 1 92 ? 10.132 -17.829 -10.347 1.00 94.00 92 ASP A O 1
ATOM 707 N N . ALA A 1 93 ? 9.446 -16.611 -12.098 1.00 96.12 93 ALA A N 1
ATOM 708 C CA . ALA A 1 93 ? 10.021 -17.441 -13.161 1.00 96.12 93 ALA A CA 1
ATOM 709 C C . ALA A 1 93 ? 9.766 -18.969 -13.063 1.00 96.12 93 ALA A C 1
ATOM 711 O O . ALA A 1 93 ? 10.342 -19.740 -13.837 1.00 96.12 93 ALA A O 1
ATOM 712 N N . GLY A 1 94 ? 8.857 -19.416 -12.192 1.00 94.00 94 GLY A N 1
ATOM 713 C CA . GLY A 1 94 ? 8.547 -20.823 -11.952 1.00 94.00 94 GLY A CA 1
ATOM 714 C C . GLY A 1 94 ? 9.527 -21.585 -11.050 1.00 94.00 94 GLY A C 1
ATOM 715 O O . GLY A 1 94 ? 9.353 -22.800 -10.922 1.00 94.00 94 GLY A O 1
ATOM 716 N N . ASP A 1 95 ? 10.523 -20.938 -10.430 1.00 94.00 95 ASP A N 1
ATOM 717 C CA . ASP A 1 95 ? 11.407 -21.560 -9.422 1.00 94.00 95 ASP A CA 1
ATOM 718 C C . ASP A 1 95 ? 11.155 -21.080 -7.979 1.00 94.00 95 ASP A C 1
ATOM 720 O O . ASP A 1 95 ? 11.762 -21.593 -7.033 1.00 94.00 95 ASP A O 1
ATOM 724 N N . GLY A 1 96 ? 10.148 -20.220 -7.804 1.00 89.62 96 GLY A N 1
ATOM 725 C CA . GLY A 1 96 ? 9.702 -19.692 -6.522 1.00 89.62 96 GLY A CA 1
ATOM 726 C C . GLY A 1 96 ? 10.478 -18.442 -6.117 1.00 89.62 96 GLY A C 1
ATOM 727 O O . GLY A 1 96 ? 11.579 -18.189 -6.571 1.00 89.62 96 GLY A O 1
ATOM 728 N N . GLN A 1 97 ? 9.920 -17.673 -5.190 1.00 87.00 97 GLN A N 1
ATOM 729 C CA . GLN A 1 97 ? 10.331 -16.289 -4.927 1.00 87.00 97 GLN A CA 1
ATOM 730 C C . GLN A 1 97 ? 11.709 -16.075 -4.252 1.00 87.00 97 GLN A C 1
ATOM 732 O O . GLN A 1 97 ? 11.982 -15.009 -3.708 1.00 87.00 97 GLN A O 1
ATOM 737 N N . SER A 1 98 ? 12.578 -17.078 -4.152 1.00 91.44 98 SER A N 1
ATOM 738 C CA . SER A 1 98 ? 13.795 -16.949 -3.341 1.00 91.44 98 SER A CA 1
ATOM 739 C C . SER A 1 98 ? 14.797 -15.960 -3.952 1.00 91.44 98 SER A C 1
ATOM 741 O O . SER A 1 98 ? 15.386 -16.243 -4.988 1.00 91.44 98 SER A O 1
ATOM 743 N N . HIS A 1 99 ? 15.088 -14.871 -3.229 1.00 94.81 99 HIS A N 1
ATOM 744 C CA . HIS A 1 99 ? 15.981 -13.780 -3.658 1.00 94.81 99 HIS A CA 1
ATOM 745 C C . HIS A 1 99 ? 15.461 -12.983 -4.870 1.00 94.81 99 HIS A C 1
ATOM 747 O O . HIS A 1 99 ? 16.238 -12.326 -5.559 1.00 94.81 99 HIS A O 1
ATOM 753 N N . ASP A 1 100 ? 14.151 -12.987 -5.106 1.00 96.25 100 ASP A N 1
ATOM 754 C CA . ASP A 1 100 ? 13.512 -12.289 -6.227 1.00 96.25 100 ASP A CA 1
ATOM 755 C C . ASP A 1 100 ? 13.171 -10.830 -5.902 1.00 96.25 100 ASP A C 1
ATOM 757 O O . ASP A 1 100 ? 12.085 -10.328 -6.206 1.00 96.25 100 ASP A O 1
ATOM 761 N N . GLN A 1 101 ? 14.100 -10.143 -5.244 1.00 97.19 101 GLN A N 1
ATOM 762 C CA . GLN A 1 101 ? 14.006 -8.710 -4.990 1.00 97.19 101 GLN A CA 1
ATOM 763 C C . GLN A 1 101 ? 14.272 -7.987 -6.308 1.00 97.19 101 GLN A C 1
ATOM 765 O O . GLN A 1 101 ? 15.347 -8.123 -6.882 1.00 97.19 101 GLN A O 1
ATOM 770 N N . ALA A 1 102 ? 13.282 -7.274 -6.824 1.00 97.25 102 ALA A N 1
ATOM 771 C CA . ALA A 1 102 ? 13.287 -6.750 -8.181 1.00 97.25 102 ALA A CA 1
ATOM 772 C C . ALA A 1 102 ? 12.966 -5.261 -8.194 1.00 97.25 102 ALA A C 1
ATOM 774 O O . ALA A 1 102 ? 12.078 -4.820 -7.468 1.00 97.25 102 ALA A O 1
ATOM 775 N N . ASP A 1 103 ? 13.618 -4.518 -9.081 1.00 98.50 103 ASP A N 1
ATOM 776 C CA . ASP A 1 103 ? 13.375 -3.094 -9.263 1.00 98.50 103 ASP A CA 1
ATOM 777 C C . ASP A 1 103 ? 12.849 -2.789 -10.664 1.00 98.50 103 ASP A C 1
ATOM 779 O O . ASP A 1 103 ? 13.310 -3.335 -11.671 1.00 98.50 103 ASP A O 1
ATOM 783 N N . TRP A 1 104 ? 11.920 -1.837 -10.710 1.00 98.62 104 TRP A N 1
ATOM 784 C CA . TRP A 1 104 ? 11.639 -1.002 -11.871 1.00 98.62 104 TRP A CA 1
ATOM 785 C C . TRP A 1 104 ? 12.356 0.341 -11.661 1.00 98.62 104 TRP A C 1
ATOM 787 O O . TRP A 1 104 ? 11.772 1.292 -11.135 1.00 98.62 104 TRP A O 1
ATOM 797 N N . ALA A 1 105 ? 13.638 0.406 -12.012 1.00 98.56 105 ALA A N 1
ATOM 798 C CA . ALA A 1 105 ? 14.498 1.564 -11.784 1.00 98.56 105 ALA A CA 1
ATOM 799 C C . ALA A 1 105 ? 14.256 2.688 -12.806 1.00 98.56 105 ALA A C 1
ATOM 801 O O . ALA A 1 105 ? 13.946 2.420 -13.969 1.00 98.56 105 ALA A O 1
ATOM 802 N N . ASP A 1 106 ? 14.343 3.949 -12.367 1.00 98.25 106 ASP A N 1
ATOM 803 C CA . ASP A 1 106 ? 13.941 5.155 -13.119 1.00 98.25 106 ASP A CA 1
ATOM 804 C C . ASP A 1 106 ? 12.549 5.038 -13.780 1.00 98.25 106 ASP A C 1
ATOM 806 O O . ASP A 1 106 ? 12.263 5.652 -14.820 1.00 98.25 106 ASP A O 1
ATOM 810 N N . ALA A 1 107 ? 11.664 4.233 -13.179 1.00 98.38 107 ALA A N 1
ATOM 811 C CA . ALA A 1 107 ? 10.327 3.990 -13.691 1.00 98.38 107 ALA A CA 1
ATOM 812 C C . ALA A 1 107 ? 9.551 5.302 -13.803 1.00 98.38 107 ALA A C 1
ATOM 814 O O . ALA A 1 107 ? 9.306 5.987 -12.810 1.00 98.38 107 ALA A O 1
ATOM 815 N N . SER A 1 108 ? 9.164 5.655 -15.025 1.00 97.88 108 SER A N 1
ATOM 816 C CA . SER A 1 108 ? 8.502 6.919 -15.322 1.00 97.88 108 SER A CA 1
ATOM 817 C C . SER A 1 108 ? 7.513 6.805 -16.473 1.00 97.88 108 SER A C 1
ATOM 819 O O . SER A 1 108 ? 7.596 5.919 -17.330 1.00 97.88 108 SER A O 1
ATOM 821 N N . VAL A 1 109 ? 6.563 7.734 -16.494 1.00 97.88 109 VAL A N 1
ATOM 822 C CA . VAL A 1 109 ? 5.568 7.872 -17.556 1.00 97.88 109 VAL A CA 1
ATOM 823 C C . VAL A 1 109 ? 5.680 9.252 -18.181 1.00 97.88 109 VAL A C 1
ATOM 825 O O . VAL A 1 109 ? 5.726 10.260 -17.485 1.00 97.88 109 VAL A O 1
ATOM 828 N N . THR A 1 110 ? 5.685 9.303 -19.511 1.00 96.44 110 THR A N 1
ATOM 829 C CA . THR A 1 110 ? 5.410 10.531 -20.265 1.00 96.44 110 THR A CA 1
ATOM 830 C C . THR A 1 110 ? 3.908 10.627 -20.521 1.00 96.44 110 THR A C 1
ATOM 832 O O . THR A 1 110 ? 3.349 9.742 -21.173 1.00 96.44 110 THR A O 1
ATOM 835 N N . GLN A 1 111 ? 3.252 11.684 -20.047 1.00 90.88 111 GLN A N 1
ATOM 836 C CA . GLN A 1 111 ? 1.823 11.944 -20.275 1.00 90.88 111 GLN A CA 1
ATOM 837 C C . GLN A 1 111 ? 1.583 12.718 -21.584 1.00 90.88 111 GLN A C 1
ATOM 839 O O . GLN A 1 111 ? 2.518 13.241 -22.196 1.00 90.88 111 GLN A O 1
ATOM 844 N N . ALA A 1 112 ? 0.328 12.805 -22.037 1.00 80.25 112 ALA A N 1
ATOM 845 C CA . ALA A 1 112 ? -0.053 13.492 -23.278 1.00 80.25 112 ALA A CA 1
ATOM 846 C C . ALA A 1 112 ? 0.410 14.965 -23.350 1.00 80.25 112 ALA A C 1
ATOM 848 O O . ALA A 1 112 ? 0.697 15.453 -24.443 1.00 80.25 112 ALA A O 1
ATOM 849 N N . GLY A 1 113 ? 0.554 15.645 -22.206 1.00 79.06 113 GLY A N 1
ATOM 850 C CA . GLY A 1 113 ? 1.114 17.000 -22.105 1.00 79.06 113 GLY A CA 1
ATOM 851 C C . GLY A 1 113 ? 2.641 17.096 -22.259 1.00 79.06 113 GLY A C 1
ATOM 852 O O . GLY A 1 113 ? 3.182 18.197 -22.257 1.00 79.06 113 GLY A O 1
ATOM 853 N N . GLY A 1 114 ? 3.348 15.968 -22.396 1.00 85.00 114 GLY A N 1
ATOM 854 C CA . GLY A 1 114 ? 4.812 15.901 -22.472 1.00 85.00 114 GLY A CA 1
ATOM 855 C C . GLY A 1 114 ? 5.517 15.877 -21.113 1.00 85.00 114 GLY A C 1
ATOM 856 O O . GLY A 1 114 ? 6.728 15.679 -21.071 1.00 85.00 114 GLY A O 1
ATOM 857 N N . THR A 1 115 ? 4.774 16.035 -20.016 1.00 90.06 115 THR A N 1
ATOM 858 C CA . THR A 1 115 ? 5.286 15.901 -18.650 1.00 90.06 115 THR A CA 1
ATOM 859 C C . THR A 1 115 ? 5.767 14.475 -18.407 1.00 90.06 115 THR A C 1
ATOM 861 O O . THR A 1 115 ? 5.040 13.517 -18.685 1.00 90.06 115 THR A O 1
ATOM 864 N N . GLN A 1 116 ? 6.988 14.344 -17.892 1.00 94.38 116 GLN A N 1
ATOM 865 C CA . GLN A 1 116 ? 7.515 13.089 -17.370 1.00 94.38 116 GLN A CA 1
ATOM 866 C C . GLN A 1 116 ? 7.317 13.066 -15.856 1.00 94.38 116 GLN A C 1
ATOM 868 O O . GLN A 1 116 ? 7.677 14.030 -15.183 1.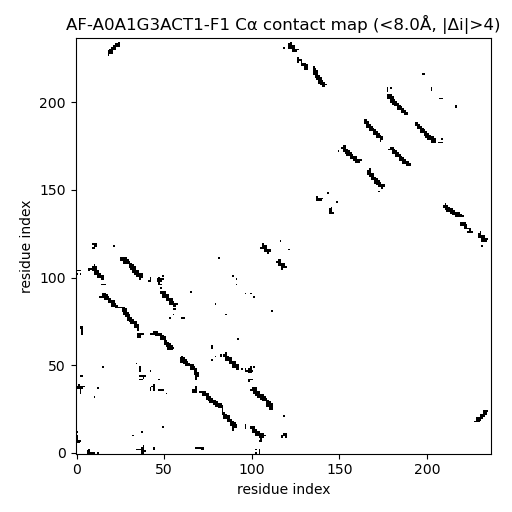00 94.38 116 GLN A O 1
ATOM 873 N N . VAL A 1 117 ? 6.775 11.967 -15.337 1.00 92.69 117 VAL A N 1
ATOM 874 C CA . VAL A 1 117 ? 6.616 11.753 -13.895 1.00 92.69 117 VAL A CA 1
ATOM 875 C C . VAL A 1 117 ? 7.233 10.417 -13.508 1.00 92.69 117 VAL A C 1
ATOM 877 O O . VAL A 1 117 ? 6.988 9.415 -14.184 1.00 92.69 117 VAL A O 1
ATOM 880 N N . TYR A 1 118 ? 8.044 10.406 -12.450 1.00 95.44 118 TYR A N 1
ATOM 881 C CA . TYR A 1 118 ? 8.562 9.173 -11.862 1.00 95.44 118 TYR A CA 1
ATOM 882 C C . TYR A 1 118 ? 7.506 8.525 -10.967 1.00 95.44 118 TYR A C 1
ATOM 884 O O . TYR A 1 118 ? 6.777 9.210 -10.251 1.00 95.44 118 TYR A O 1
ATOM 892 N N . LEU A 1 119 ? 7.404 7.197 -11.020 1.00 94.50 119 LEU A N 1
ATOM 893 C CA . LEU A 1 119 ? 6.340 6.474 -10.320 1.00 94.50 119 LEU A CA 1
ATOM 894 C C . LEU A 1 119 ? 6.492 6.504 -8.793 1.00 94.50 119 LEU A C 1
ATOM 896 O O . LEU A 1 119 ? 5.501 6.404 -8.080 1.00 94.50 119 LEU A O 1
ATOM 900 N N . ASP A 1 120 ? 7.709 6.670 -8.282 1.00 91.00 120 ASP A N 1
ATOM 901 C CA . ASP A 1 120 ? 8.001 6.803 -6.849 1.00 91.00 120 ASP A CA 1
ATOM 902 C C . ASP A 1 120 ? 7.606 8.168 -6.261 1.00 91.00 120 ASP A C 1
ATOM 904 O O . ASP A 1 120 ? 7.537 8.324 -5.043 1.00 91.00 120 ASP A O 1
ATOM 908 N N . GLN A 1 121 ? 7.315 9.147 -7.119 1.00 90.56 121 GLN A N 1
ATOM 909 C CA . GLN A 1 121 ? 6.804 10.465 -6.742 1.00 90.56 121 GLN A CA 1
ATOM 910 C C . GLN A 1 121 ? 5.271 10.534 -6.779 1.00 90.56 121 GLN A C 1
ATOM 912 O O . GLN A 1 121 ? 4.690 11.536 -6.360 1.00 90.56 121 GLN A O 1
ATOM 917 N N . MET A 1 122 ? 4.605 9.489 -7.276 1.00 84.38 122 MET A N 1
ATOM 918 C CA . MET A 1 122 ? 3.147 9.419 -7.311 1.00 84.38 122 MET A CA 1
ATOM 919 C C . MET A 1 122 ? 2.597 9.089 -5.916 1.00 84.38 122 MET A C 1
ATOM 921 O O . MET A 1 122 ? 3.121 8.186 -5.255 1.00 84.38 122 MET A O 1
ATOM 925 N N . PRO A 1 123 ? 1.543 9.771 -5.430 1.00 77.81 123 PRO A N 1
ATOM 926 C CA . PRO A 1 123 ? 0.895 9.374 -4.192 1.00 77.81 123 PRO A CA 1
ATOM 927 C C . PRO A 1 123 ? 0.387 7.930 -4.255 1.00 77.81 123 PRO A C 1
ATOM 929 O O . PRO A 1 123 ? -0.280 7.508 -5.198 1.00 77.81 123 PRO A O 1
ATOM 932 N N . LEU A 1 124 ? 0.674 7.181 -3.192 1.00 69.94 124 LEU A N 1
ATOM 933 C CA . LEU A 1 124 ? 0.100 5.862 -2.966 1.00 69.94 124 LEU A CA 1
ATOM 934 C C . LEU A 1 124 ? -1.394 6.003 -2.675 1.00 69.94 124 LEU A C 1
ATOM 936 O O . LEU A 1 124 ? -1.787 6.527 -1.627 1.00 69.94 124 LEU A O 1
ATOM 940 N N . LEU A 1 125 ? -2.222 5.453 -3.553 1.00 61.91 125 LEU A N 1
ATOM 941 C CA . LEU A 1 125 ? -3.600 5.142 -3.235 1.00 61.91 125 LEU A CA 1
ATOM 942 C C . LEU A 1 125 ? -3.617 3.938 -2.312 1.00 61.91 125 LEU A C 1
ATOM 944 O O . LEU A 1 125 ? -3.551 2.775 -2.701 1.00 61.91 125 LEU A O 1
ATOM 948 N N . ARG A 1 126 ? -3.743 4.234 -1.027 1.00 56.19 126 ARG A N 1
ATOM 949 C CA . ARG A 1 126 ? -4.277 3.247 -0.105 1.00 56.19 126 ARG A CA 1
ATOM 950 C C . ARG A 1 126 ? -5.769 3.195 -0.412 1.00 56.19 126 ARG A C 1
ATOM 952 O O . ARG A 1 126 ? -6.389 4.264 -0.360 1.00 56.19 126 ARG A O 1
ATOM 959 N N . PRO A 1 127 ? -6.360 2.020 -0.715 1.00 49.50 127 PRO A N 1
ATOM 960 C CA . PRO A 1 127 ? -7.806 1.922 -0.668 1.00 49.50 127 PRO A CA 1
ATOM 961 C C . PRO A 1 127 ? -8.211 2.536 0.661 1.00 49.50 127 PRO A C 1
ATOM 963 O O . PRO A 1 127 ? -7.563 2.258 1.676 1.00 49.50 127 PRO A O 1
ATOM 9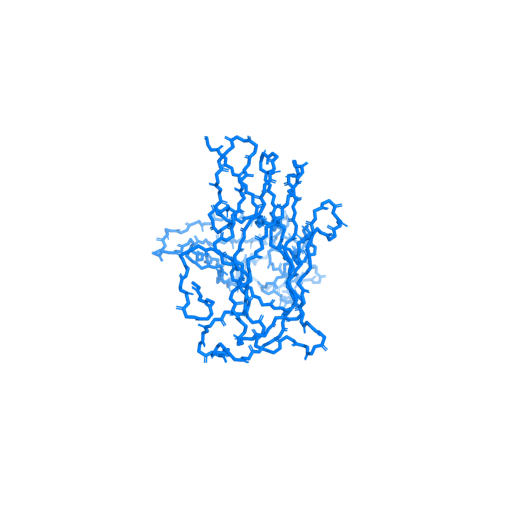66 N N . ALA A 1 128 ? -9.176 3.455 0.639 1.00 42.31 128 ALA A N 1
ATOM 967 C CA . ALA A 1 128 ? -9.683 4.029 1.866 1.00 42.31 128 ALA A CA 1
ATOM 968 C C . ALA A 1 128 ? -10.121 2.840 2.716 1.00 42.31 128 ALA A C 1
ATOM 970 O O . ALA A 1 128 ? -11.148 2.224 2.438 1.00 42.31 128 ALA A O 1
ATOM 971 N N . THR A 1 129 ? -9.296 2.449 3.689 1.00 44.91 129 THR A N 1
ATOM 972 C CA . THR A 1 129 ? -9.699 1.464 4.668 1.00 44.91 129 THR A CA 1
ATOM 973 C C . THR A 1 129 ? -10.832 2.151 5.388 1.00 44.91 129 THR A C 1
ATOM 975 O O . THR A 1 129 ? -10.610 3.044 6.209 1.00 44.91 129 THR A O 1
ATOM 978 N N . VAL A 1 130 ? -12.059 1.806 5.010 1.00 40.41 130 VAL A N 1
ATOM 979 C CA . VAL A 1 130 ? -13.228 2.212 5.764 1.00 40.41 130 VAL A CA 1
ATOM 980 C C . VAL A 1 130 ? -13.165 1.353 7.012 1.00 40.41 130 VAL A C 1
ATOM 982 O O . VAL A 1 130 ? -13.679 0.238 7.057 1.00 40.41 130 VAL A O 1
ATOM 985 N N . PHE A 1 131 ? -12.421 1.838 8.002 1.00 47.03 131 PHE A N 1
ATOM 986 C CA . PHE A 1 131 ? -12.601 1.379 9.362 1.00 47.03 131 PHE A CA 1
ATOM 987 C C . PHE A 1 131 ? -14.056 1.682 9.709 1.00 47.03 131 PHE A C 1
ATOM 989 O O . PHE A 1 131 ? -14.527 2.800 9.477 1.00 47.03 131 PHE A O 1
ATOM 996 N N . SER A 1 132 ? -14.778 0.676 10.200 1.00 50.62 132 SER A N 1
ATOM 997 C CA . SER A 1 132 ? -16.108 0.925 10.743 1.00 50.62 132 SER A CA 1
ATOM 998 C C . SER A 1 132 ? -16.021 2.011 11.825 1.00 50.62 132 SER A C 1
ATOM 1000 O O . SER A 1 132 ? -15.014 2.121 12.525 1.00 50.62 132 SER A O 1
ATOM 1002 N N . THR A 1 133 ? -17.075 2.815 11.972 1.00 54.81 133 THR A N 1
ATOM 1003 C CA . THR A 1 133 ? -17.243 3.692 13.142 1.00 54.81 133 THR A CA 1
ATOM 1004 C C . THR A 1 133 ? -17.613 2.912 14.404 1.00 54.81 133 THR A C 1
ATOM 1006 O O . THR A 1 133 ? -17.751 3.512 15.469 1.00 54.81 133 THR A O 1
ATOM 1009 N N . ASP A 1 134 ? -17.813 1.598 14.286 1.00 69.00 134 ASP A N 1
ATOM 1010 C CA . ASP A 1 134 ? -18.066 0.714 15.415 1.00 69.00 134 ASP A CA 1
ATOM 1011 C C . ASP A 1 134 ? -16.843 0.620 16.332 1.00 69.00 134 ASP A C 1
ATOM 1013 O O . ASP A 1 134 ? -15.695 0.813 15.922 1.00 69.00 134 ASP A O 1
ATOM 1017 N N . ALA A 1 135 ? -17.099 0.301 17.600 1.00 83.31 135 ALA A N 1
ATOM 1018 C CA . ALA A 1 135 ? -16.045 0.051 18.565 1.00 83.31 135 ALA A CA 1
ATOM 1019 C C . ALA A 1 135 ? -15.123 -1.079 18.060 1.00 83.31 135 ALA A C 1
ATOM 1021 O O . ALA A 1 135 ? -15.612 -2.169 17.768 1.00 83.31 135 ALA A O 1
ATOM 1022 N N . PRO A 1 136 ? -13.797 -0.869 17.981 1.00 85.75 136 PRO A N 1
ATOM 1023 C CA . PRO A 1 136 ? -12.855 -1.840 17.411 1.00 85.75 136 PRO A CA 1
ATOM 1024 C C . PRO A 1 136 ? -12.449 -2.924 18.423 1.00 85.75 136 PRO A C 1
ATOM 1026 O O . PRO A 1 136 ? -11.306 -3.378 18.458 1.00 85.75 136 PRO A O 1
ATOM 1029 N N . PHE A 1 137 ? -13.383 -3.301 19.287 1.00 91.75 137 PHE A N 1
ATOM 1030 C CA . PHE A 1 137 ? -13.261 -4.336 20.299 1.00 91.75 137 PHE A CA 1
ATOM 1031 C C . PHE A 1 137 ? -14.633 -4.971 20.507 1.00 91.75 137 PHE A C 1
ATOM 1033 O O . PHE A 1 137 ? -15.673 -4.338 20.297 1.00 91.75 137 PHE A O 1
ATOM 1040 N N . SER A 1 138 ? -14.649 -6.201 21.004 1.00 94.75 138 SER A N 1
ATOM 1041 C CA . SER A 1 138 ? -15.893 -6.877 21.353 1.00 94.75 138 SER A CA 1
ATOM 1042 C C . SER A 1 138 ? -15.803 -7.586 22.696 1.00 94.75 138 SER A C 1
ATOM 1044 O O . SER A 1 138 ? -14.725 -7.915 23.192 1.00 94.75 138 SER A O 1
ATOM 1046 N N . PHE A 1 139 ? -16.956 -7.742 23.338 1.00 96.62 139 PHE A N 1
ATOM 1047 C CA . PHE A 1 139 ? -17.110 -8.510 24.569 1.00 96.62 139 PHE A CA 1
ATOM 1048 C C . PHE A 1 139 ? -18.557 -8.988 24.710 1.00 96.62 139 PHE A C 1
ATOM 1050 O O . PHE A 1 139 ? -19.462 -8.473 24.051 1.00 96.62 139 PHE A O 1
ATOM 1057 N N . VAL A 1 140 ? -18.791 -9.944 25.602 1.00 97.88 140 VAL A N 1
ATOM 1058 C CA . VAL A 1 140 ? -20.125 -10.330 26.071 1.00 97.88 140 VAL A CA 1
ATOM 1059 C C . VAL A 1 140 ? -20.278 -9.889 27.520 1.00 97.88 140 VAL A C 1
ATOM 1061 O O . VAL A 1 140 ? -19.392 -10.107 28.344 1.00 97.88 140 VAL A O 1
ATOM 1064 N N . TYR A 1 141 ? -21.405 -9.256 27.831 1.00 98.00 141 TYR A N 1
ATOM 1065 C CA . TYR A 1 141 ? -21.695 -8.732 29.157 1.00 98.00 141 TYR A CA 1
ATOM 1066 C C . TYR A 1 141 ? -23.137 -9.027 29.558 1.00 98.00 141 TYR A C 1
ATOM 1068 O O . TYR A 1 141 ? -24.087 -8.642 28.871 1.00 98.00 141 TYR A O 1
ATOM 1076 N N . GLY A 1 142 ? -23.308 -9.788 30.642 1.00 96.88 142 GLY A N 1
ATOM 1077 C CA . GLY A 1 142 ? -24.626 -10.283 31.054 1.00 96.88 142 GLY A CA 1
ATOM 1078 C C . GLY A 1 142 ? -25.322 -11.118 29.970 1.00 96.88 142 GLY A C 1
ATOM 1079 O O . GLY A 1 142 ? -26.543 -11.053 29.833 1.00 96.88 142 GLY A O 1
ATOM 1080 N N . GLY A 1 143 ? -24.544 -11.853 29.166 1.00 97.44 143 GLY A N 1
ATOM 1081 C CA . GLY A 1 143 ? -25.033 -12.669 28.051 1.00 97.44 143 GLY A CA 1
ATOM 1082 C C . GLY A 1 143 ? -25.381 -11.897 26.772 1.00 97.44 143 GLY A C 1
ATOM 1083 O O . GLY A 1 143 ? -25.858 -12.511 25.822 1.00 97.44 143 GLY A O 1
ATOM 1084 N N . LYS A 1 144 ? -25.151 -10.578 26.722 1.00 97.69 144 LYS A N 1
ATOM 1085 C CA . LYS A 1 144 ? -25.395 -9.747 25.533 1.00 97.69 144 LYS A CA 1
ATOM 1086 C C . LYS A 1 144 ? -24.083 -9.310 24.877 1.00 97.69 144 LYS A C 1
ATOM 1088 O O . LYS A 1 144 ? -23.164 -8.925 25.604 1.00 97.69 144 LYS A O 1
ATOM 1093 N N . PRO A 1 145 ? -23.973 -9.339 23.540 1.00 97.25 145 PRO A N 1
ATOM 1094 C CA . PRO A 1 145 ? -22.784 -8.856 22.847 1.00 97.25 145 PRO A CA 1
ATOM 1095 C C . PRO A 1 145 ? -22.668 -7.328 22.942 1.00 97.25 145 PRO A C 1
ATOM 1097 O O . PRO A 1 145 ? -23.669 -6.610 22.927 1.00 97.25 145 PRO A O 1
ATOM 1100 N N . SER A 1 146 ? -21.438 -6.818 22.992 1.00 95.50 146 SER A N 1
ATOM 1101 C CA . SER A 1 146 ? -21.134 -5.384 23.074 1.00 95.50 146 SER A CA 1
ATOM 1102 C C . SER A 1 146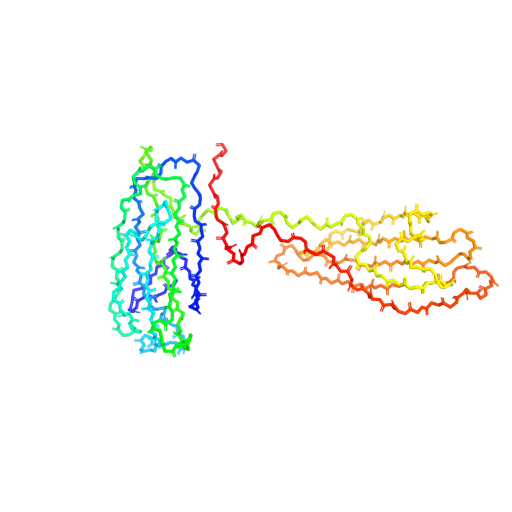 ? -21.786 -4.573 21.949 1.00 95.50 146 SER A C 1
ATOM 1104 O O . SER A 1 146 ? -22.226 -3.453 22.190 1.00 95.50 146 SER A O 1
ATOM 1106 N N . SER A 1 147 ? -21.954 -5.149 20.757 1.00 92.75 147 SER A N 1
ATOM 1107 C CA . SER A 1 147 ? -22.652 -4.525 19.624 1.00 92.75 147 SER A CA 1
ATOM 1108 C C . SER A 1 147 ? -24.113 -4.157 19.917 1.00 92.75 147 SER A C 1
ATOM 1110 O O . SER A 1 147 ? -24.632 -3.208 19.338 1.00 92.75 147 SER A O 1
ATOM 1112 N N . GLU A 1 148 ? -24.785 -4.879 20.817 1.00 95.12 148 GLU A N 1
ATOM 1113 C CA . GLU A 1 148 ? -26.148 -4.556 21.266 1.00 95.12 148 GLU A CA 1
ATOM 1114 C C . GLU A 1 148 ? -26.165 -3.558 22.434 1.00 95.12 148 GLU A C 1
ATOM 1116 O O . GLU A 1 148 ? -27.181 -2.909 22.683 1.00 95.12 148 GLU A O 1
ATOM 1121 N N . LEU A 1 149 ? -25.058 -3.453 23.172 1.00 95.94 149 LEU A N 1
ATOM 1122 C CA . LEU A 1 149 ? -24.959 -2.690 24.416 1.00 95.94 149 LEU A CA 1
ATOM 1123 C C . LEU A 1 149 ? -24.448 -1.266 24.184 1.00 95.94 149 LEU A C 1
ATOM 1125 O O . LEU A 1 149 ? -25.094 -0.302 24.596 1.00 95.94 149 LEU A O 1
ATOM 1129 N N . LEU A 1 150 ? -23.305 -1.140 23.504 1.00 94.62 150 LEU A N 1
ATOM 1130 C CA . LEU A 1 150 ? -22.566 0.112 23.336 1.00 94.62 150 LEU A CA 1
ATOM 1131 C C . LEU A 1 150 ? -23.387 1.248 22.699 1.00 94.62 150 LEU A C 1
ATOM 1133 O O . LEU A 1 150 ? -23.230 2.379 23.158 1.00 94.62 150 LEU A O 1
ATOM 1137 N N . PRO A 1 151 ? -24.302 1.014 21.729 1.00 93.38 151 PRO A N 1
ATOM 1138 C CA . PRO A 1 151 ? -25.142 2.086 21.185 1.00 93.38 151 PRO A CA 1
ATOM 1139 C C . PRO A 1 151 ? -26.038 2.778 22.225 1.00 93.38 151 PRO A C 1
ATOM 1141 O O . PRO A 1 151 ? -26.454 3.916 22.017 1.00 93.38 151 PRO A O 1
ATOM 1144 N N . GLY A 1 152 ? -26.360 2.094 23.328 1.00 93.62 152 GLY A N 1
ATOM 1145 C CA . GLY A 1 152 ? -27.162 2.636 24.427 1.00 93.62 152 GLY A CA 1
ATOM 1146 C C . GLY A 1 152 ? -26.341 3.231 25.573 1.00 93.62 152 GLY A C 1
ATOM 1147 O O . GLY A 1 152 ? -26.924 3.704 26.549 1.00 93.62 152 GLY A O 1
ATOM 1148 N N . TRP A 1 153 ? -25.011 3.174 25.503 1.00 96.31 153 TRP A N 1
ATOM 1149 C CA . TRP A 1 153 ? -24.119 3.641 26.561 1.00 96.31 153 TRP A CA 1
ATOM 1150 C C . TRP A 1 153 ? -23.661 5.073 26.299 1.00 96.31 153 TRP A C 1
ATOM 1152 O O . TRP A 1 153 ? -23.596 5.537 25.160 1.00 96.31 153 TRP A O 1
ATOM 1162 N N . LYS A 1 154 ? -23.325 5.793 27.372 1.00 94.81 154 LYS A N 1
ATOM 1163 C CA . LYS A 1 154 ? -22.719 7.122 27.238 1.00 94.81 154 LYS A CA 1
ATOM 1164 C C . LYS A 1 154 ? -21.336 6.957 26.609 1.00 94.81 154 LYS A C 1
ATOM 1166 O O . LYS A 1 154 ? -20.546 6.194 27.146 1.00 94.81 154 LYS A O 1
ATOM 1171 N N . HIS A 1 155 ? -21.056 7.678 25.525 1.00 93.31 155 HIS A N 1
ATOM 1172 C CA . HIS A 1 155 ? -19.790 7.624 24.791 1.00 93.31 155 HIS A CA 1
ATOM 1173 C C . HIS A 1 155 ? -19.055 8.966 24.889 1.00 93.31 155 HIS A C 1
ATOM 1175 O O . HIS A 1 155 ? -19.633 10.014 24.590 1.00 93.31 155 HIS A O 1
ATOM 1181 N N . GLU A 1 156 ? -17.789 8.939 25.303 1.00 93.25 156 GLU A N 1
ATOM 1182 C CA . GLU A 1 156 ? -16.927 10.120 25.408 1.00 93.25 156 GLU A CA 1
ATOM 1183 C C . GLU A 1 156 ? -15.569 9.872 24.749 1.00 93.25 156 GLU A C 1
ATOM 1185 O O . GLU A 1 156 ? -15.030 8.768 24.786 1.00 93.25 156 GLU A O 1
ATOM 1190 N N . ARG A 1 157 ? -14.998 10.926 24.159 1.00 93.25 157 ARG A N 1
ATOM 1191 C CA . ARG A 1 157 ? -13.640 10.929 23.611 1.00 93.25 157 ARG A CA 1
ATOM 1192 C C . ARG A 1 157 ? -12.855 12.090 24.198 1.00 93.25 157 ARG A C 1
ATOM 1194 O O . ARG A 1 157 ? -13.332 13.223 24.211 1.00 93.25 157 ARG A O 1
ATOM 1201 N N . GLN A 1 158 ? -11.633 11.799 24.614 1.00 92.81 158 GLN A N 1
ATOM 1202 C CA . GLN A 1 158 ? -10.656 12.770 25.070 1.00 92.81 158 GLN A CA 1
ATOM 1203 C C . GLN A 1 158 ? -9.393 12.642 24.223 1.00 92.81 158 GLN A C 1
ATOM 1205 O O . GLN A 1 158 ? -8.686 11.640 24.289 1.00 92.81 158 GLN A O 1
ATOM 1210 N N . ASP A 1 159 ? -9.099 13.662 23.423 1.00 89.25 159 ASP A N 1
ATOM 1211 C CA . ASP A 1 159 ? -7.817 13.758 22.731 1.00 89.25 159 ASP A CA 1
ATOM 1212 C C . ASP A 1 159 ? -6.742 14.279 23.695 1.00 89.25 159 ASP A C 1
ATOM 1214 O O . ASP A 1 159 ? -7.002 15.140 24.541 1.00 89.25 159 ASP A O 1
ATOM 1218 N N . HIS A 1 160 ? -5.529 13.746 23.577 1.00 84.50 160 HIS A N 1
ATOM 1219 C CA . HIS A 1 160 ? -4.371 14.191 24.347 1.00 84.50 160 HIS A CA 1
ATOM 1220 C C . HIS A 1 160 ? -3.403 14.958 23.453 1.00 84.50 160 HIS A C 1
ATOM 1222 O O . HIS A 1 160 ? -3.335 14.711 22.245 1.00 84.50 160 HIS A O 1
ATOM 1228 N N . ASP A 1 161 ? -2.608 15.839 24.065 1.00 79.12 161 ASP A N 1
ATOM 1229 C CA . ASP A 1 161 ? -1.585 16.589 23.344 1.00 79.12 161 ASP A CA 1
ATOM 1230 C C . ASP A 1 161 ? -0.691 15.638 22.528 1.00 79.12 161 ASP A C 1
ATOM 1232 O O . ASP A 1 161 ? -0.297 14.567 23.035 1.00 79.12 161 ASP A O 1
ATOM 1236 N N . PRO A 1 162 ? -0.360 16.006 21.276 1.00 73.06 162 PRO A N 1
ATOM 1237 C CA . PRO A 1 162 ? 0.553 15.229 20.458 1.00 73.06 162 PRO A CA 1
ATOM 1238 C C . PRO A 1 162 ? 1.852 14.998 21.231 1.00 73.06 162 PRO A C 1
ATOM 1240 O O . PRO A 1 162 ? 2.493 15.944 21.687 1.00 73.06 162 PRO A O 1
ATOM 1243 N N . ALA A 1 163 ? 2.232 13.734 21.401 1.00 66.69 163 ALA A N 1
ATOM 1244 C CA . ALA A 1 163 ? 3.620 13.434 21.719 1.00 66.69 163 ALA A CA 1
ATOM 1245 C C . ALA A 1 163 ? 4.424 13.579 20.423 1.00 66.69 163 ALA A C 1
ATOM 1247 O O . ALA A 1 163 ? 3.861 13.461 19.332 1.00 66.69 163 ALA A O 1
ATOM 1248 N N . GLU A 1 164 ? 5.725 13.827 20.529 1.00 73.50 164 GLU A N 1
ATOM 1249 C CA . GLU A 1 164 ? 6.616 13.869 19.369 1.00 73.50 164 GLU A CA 1
ATOM 1250 C C . GLU A 1 164 ? 6.386 12.620 18.492 1.00 73.50 164 GLU A C 1
ATOM 1252 O O . GLU A 1 164 ? 6.493 11.485 18.959 1.00 73.50 164 GLU A O 1
ATOM 1257 N N . GLY A 1 165 ? 5.920 12.835 17.257 1.00 78.94 165 GLY A N 1
ATOM 1258 C CA . GLY A 1 165 ? 5.624 11.769 16.297 1.00 78.94 165 GLY A CA 1
ATOM 1259 C C . GLY A 1 165 ? 4.373 10.910 16.556 1.00 78.94 165 GLY A C 1
ATOM 1260 O O . GLY A 1 165 ? 4.191 9.929 15.834 1.00 78.94 165 GLY A O 1
ATOM 1261 N N . ALA A 1 166 ? 3.496 11.218 17.525 1.00 85.00 166 ALA A N 1
ATOM 1262 C CA . ALA A 1 166 ? 2.294 10.409 17.784 1.00 85.00 166 ALA A CA 1
ATOM 1263 C C . ALA A 1 166 ? 1.051 11.196 18.247 1.00 85.00 166 ALA A C 1
ATOM 1265 O O . ALA A 1 166 ? 1.106 12.052 19.134 1.00 85.00 166 ALA A O 1
ATOM 1266 N N . ARG A 1 167 ? -0.116 10.817 17.711 1.00 85.94 167 ARG A N 1
ATOM 1267 C CA . ARG A 1 167 ? -1.444 11.267 18.168 1.00 85.94 167 ARG A CA 1
ATOM 1268 C C . ARG A 1 167 ? -1.993 10.294 19.204 1.00 85.94 167 ARG A C 1
ATOM 1270 O O . ARG A 1 167 ? -1.833 9.087 19.035 1.00 85.94 167 ARG A O 1
ATOM 1277 N N . ARG A 1 168 ? -2.650 10.797 20.250 1.00 89.94 168 ARG A N 1
ATOM 1278 C CA . ARG A 1 168 ? -3.197 9.976 21.340 1.00 89.94 168 ARG A CA 1
ATOM 1279 C C . ARG A 1 168 ? -4.621 10.384 21.682 1.00 89.94 168 ARG A C 1
ATOM 1281 O O . ARG A 1 168 ? -4.917 11.576 21.710 1.00 89.94 168 ARG A O 1
ATOM 1288 N N . ALA A 1 169 ? -5.464 9.408 21.989 1.00 91.00 169 ALA A N 1
ATOM 1289 C CA . ALA A 1 169 ? -6.807 9.646 22.500 1.00 91.00 169 ALA A CA 1
ATOM 1290 C C . ALA A 1 169 ? -7.231 8.532 23.459 1.00 91.00 169 ALA A C 1
ATOM 1292 O O . ALA A 1 169 ? -6.796 7.389 23.311 1.00 91.00 169 ALA A O 1
ATOM 1293 N N . ARG A 1 170 ? -8.115 8.871 24.393 1.00 93.44 170 ARG A N 1
ATOM 1294 C CA . ARG A 1 170 ? -8.897 7.924 25.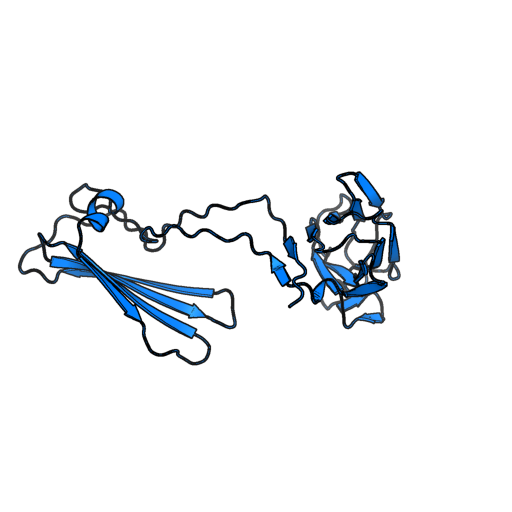184 1.00 93.44 170 ARG A CA 1
ATOM 1295 C C . ARG A 1 170 ? -10.353 7.998 24.759 1.00 93.44 170 ARG A C 1
ATOM 1297 O O . ARG A 1 170 ? -10.893 9.088 24.570 1.00 93.44 170 ARG A O 1
ATOM 1304 N N . VAL A 1 171 ? -10.993 6.848 24.629 1.00 93.19 171 VAL A N 1
ATOM 1305 C CA . VAL A 1 171 ? -12.425 6.742 24.339 1.00 93.19 171 VAL A CA 1
ATOM 1306 C C . VAL A 1 171 ? -13.063 5.853 25.387 1.00 93.19 171 VAL A C 1
ATOM 1308 O O . VAL A 1 171 ? -12.499 4.812 25.712 1.00 93.19 171 VAL A O 1
ATOM 1311 N N . SER A 1 172 ? -14.214 6.249 25.920 1.00 95.44 172 SER A N 1
ATOM 1312 C CA . SER A 1 172 ? -14.924 5.509 26.962 1.00 95.44 172 SER A CA 1
ATOM 1313 C C . SER A 1 172 ? -16.408 5.337 26.656 1.00 95.44 172 SER A C 1
ATOM 1315 O O . SER A 1 172 ? -17.044 6.185 26.030 1.00 95.44 172 SER A O 1
ATOM 1317 N N . TYR A 1 173 ? -16.946 4.219 27.134 1.00 96.88 173 TYR A N 1
ATOM 1318 C CA . TYR A 1 173 ? -18.352 3.851 27.120 1.00 96.88 173 TYR A CA 1
ATOM 1319 C C . TYR A 1 173 ? -18.782 3.521 28.547 1.00 96.88 173 TYR A C 1
ATOM 1321 O O . TYR A 1 173 ? -18.104 2.746 29.219 1.00 96.88 173 TYR A O 1
ATOM 1329 N N . THR A 1 174 ? -19.905 4.064 29.011 1.00 97.56 174 THR A N 1
ATOM 1330 C CA . THR A 1 174 ? -20.404 3.804 30.371 1.00 97.56 174 THR A CA 1
ATOM 1331 C C . THR A 1 174 ? -21.799 3.198 30.347 1.00 97.56 174 THR A C 1
ATOM 1333 O O . THR A 1 174 ? -22.738 3.815 29.831 1.00 97.56 174 THR A O 1
ATOM 1336 N N . ASP A 1 175 ? -21.936 2.023 30.961 1.00 97.12 175 ASP A N 1
ATOM 1337 C CA . ASP A 1 175 ? -23.220 1.380 31.224 1.00 97.12 175 ASP A CA 1
ATOM 1338 C C . ASP A 1 175 ? -24.017 2.194 32.256 1.00 97.12 175 ASP A C 1
ATOM 1340 O O . ASP A 1 175 ? -23.602 2.277 33.419 1.00 97.12 175 ASP A O 1
ATOM 1344 N N . PRO A 1 176 ? -25.176 2.773 31.894 1.00 95.12 176 PRO A N 1
ATOM 1345 C CA . PRO A 1 176 ? -25.984 3.535 32.840 1.00 95.12 176 PRO A CA 1
ATOM 1346 C C . PRO A 1 176 ? -26.582 2.670 33.959 1.00 95.12 176 PRO A C 1
ATOM 1348 O O . PRO A 1 176 ? -26.981 3.217 34.987 1.00 95.12 176 PRO A O 1
ATOM 1351 N N . ALA A 1 177 ? -26.690 1.350 33.771 1.00 94.38 177 ALA A N 1
ATOM 1352 C CA . ALA A 1 177 ? -27.325 0.466 34.743 1.00 94.38 177 ALA A CA 1
ATOM 1353 C C . ALA A 1 177 ? -26.379 0.074 35.883 1.00 94.38 177 ALA A C 1
ATOM 1355 O O . ALA A 1 177 ? -26.790 0.080 37.044 1.00 94.38 177 ALA A O 1
ATOM 1356 N N . THR A 1 178 ? -25.130 -0.272 35.568 1.00 96.06 178 THR A N 1
ATOM 1357 C CA . THR A 1 178 ? -24.176 -0.782 36.567 1.00 96.06 178 THR A CA 1
ATOM 1358 C C . THR A 1 178 ? -23.025 0.165 36.864 1.00 96.06 178 THR A C 1
ATOM 1360 O O . THR A 1 178 ? -22.380 0.009 37.896 1.00 96.06 178 THR A O 1
ATOM 1363 N N . GLY A 1 179 ? -22.751 1.138 35.992 1.00 96.00 179 GLY A N 1
ATOM 1364 C CA . GLY A 1 179 ? -21.542 1.953 36.073 1.00 96.00 179 GLY A CA 1
ATOM 1365 C C . GLY A 1 179 ? -20.286 1.246 35.552 1.00 96.00 179 GLY A C 1
ATOM 1366 O O . GLY A 1 179 ? -19.178 1.702 35.839 1.00 96.00 179 GLY A O 1
ATOM 1367 N N . LEU A 1 180 ? -20.411 0.146 34.801 1.00 97.88 180 LEU A N 1
ATOM 1368 C CA . LEU A 1 180 ? -19.273 -0.415 34.074 1.00 97.88 180 LEU A CA 1
ATOM 1369 C C . LEU A 1 180 ? -18.790 0.593 33.022 1.00 97.88 180 LEU A C 1
ATOM 1371 O O . LEU A 1 180 ? -19.515 0.930 32.088 1.00 97.88 180 LEU A O 1
ATOM 1375 N N . GLU A 1 181 ? -17.555 1.053 33.173 1.00 97.88 181 GLU A N 1
ATOM 1376 C CA . GLU A 1 181 ? -16.821 1.809 32.169 1.00 97.88 181 GLU A CA 1
ATOM 1377 C C . GLU A 1 181 ? -15.952 0.854 31.346 1.00 97.88 181 GLU A C 1
ATOM 1379 O O . GLU A 1 181 ? -15.170 0.068 31.887 1.00 97.88 181 GLU A O 1
ATOM 1384 N N . VAL A 1 182 ? -16.069 0.953 30.026 1.00 97.56 182 VAL A N 1
ATOM 1385 C CA . VAL A 1 182 ? -15.181 0.307 29.060 1.00 97.56 182 VAL A CA 1
ATOM 1386 C C . VAL A 1 182 ? -14.473 1.402 28.297 1.00 97.56 182 VAL A C 1
ATOM 1388 O O . VAL A 1 182 ? -15.122 2.213 27.644 1.00 97.56 182 VAL A O 1
ATOM 1391 N N . ALA A 1 183 ? -13.152 1.443 28.381 1.00 95.94 183 ALA A N 1
ATOM 1392 C CA . ALA A 1 183 ? -12.369 2.494 27.755 1.00 95.94 183 ALA A CA 1
ATOM 1393 C C . ALA A 1 183 ? -11.192 1.920 26.989 1.00 95.94 183 ALA A C 1
ATOM 1395 O O . ALA A 1 183 ? -10.659 0.888 27.373 1.00 95.94 183 ALA A O 1
ATOM 1396 N N . TYR A 1 184 ? -10.742 2.600 25.947 1.00 93.69 184 TYR A N 1
ATOM 1397 C CA . TYR A 1 184 ? -9.477 2.281 25.308 1.00 93.69 184 TYR A CA 1
ATOM 1398 C C . TYR A 1 184 ? -8.615 3.518 25.129 1.00 93.69 184 TYR A C 1
ATOM 1400 O O . TYR A 1 184 ? -9.118 4.605 24.837 1.00 93.69 184 TYR A O 1
ATOM 1408 N N . ASP A 1 185 ? -7.309 3.313 25.258 1.00 92.31 185 ASP A N 1
ATOM 1409 C CA . ASP A 1 185 ? -6.300 4.288 24.875 1.00 92.31 185 ASP A CA 1
ATOM 1410 C C . ASP A 1 185 ? -5.737 3.882 23.511 1.00 92.31 185 ASP A C 1
ATOM 1412 O O . ASP A 1 185 ? -5.350 2.7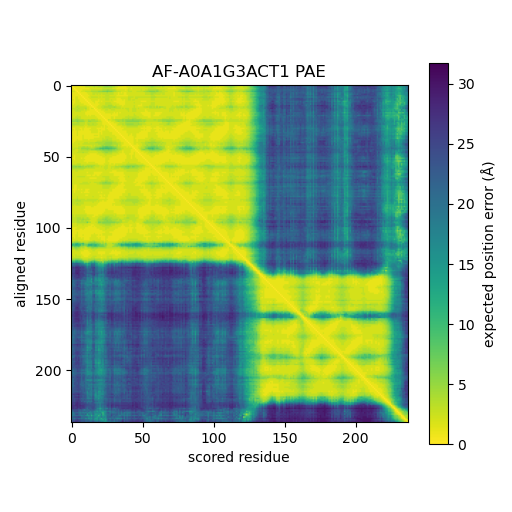29 23.297 1.00 92.31 185 ASP A O 1
ATOM 1416 N N . VAL A 1 186 ? -5.694 4.838 22.585 1.00 89.75 186 VAL A N 1
ATOM 1417 C CA . VAL A 1 186 ? -5.128 4.668 21.247 1.00 89.75 186 VAL A CA 1
ATOM 1418 C C . VAL A 1 186 ? -3.975 5.637 21.041 1.00 89.75 186 VAL A C 1
ATOM 1420 O O . VAL A 1 186 ? -4.089 6.835 21.315 1.00 89.75 186 VAL A O 1
ATOM 1423 N N . LYS A 1 187 ? -2.867 5.127 20.505 1.00 89.00 187 LYS A N 1
ATOM 1424 C CA . LYS A 1 187 ? -1.716 5.916 20.066 1.00 89.00 187 LYS A CA 1
ATOM 1425 C C . LYS A 1 187 ? -1.393 5.580 18.619 1.00 89.00 187 LYS A C 1
ATOM 1427 O O . LYS A 1 187 ? -1.024 4.456 18.302 1.00 89.00 187 LYS A O 1
ATOM 1432 N N . VAL A 1 188 ? -1.503 6.574 17.746 1.00 85.94 188 VAL A N 1
ATOM 1433 C CA . VAL A 1 188 ? -1.201 6.454 16.317 1.00 85.94 188 VAL A CA 1
ATOM 1434 C C . VAL A 1 188 ? 0.139 7.117 16.049 1.00 85.94 188 VAL A C 1
ATOM 1436 O O . VAL A 1 188 ? 0.287 8.319 16.285 1.00 85.94 188 VAL A O 1
ATOM 1439 N N . TYR A 1 189 ? 1.097 6.349 15.543 1.00 81.31 189 TYR A N 1
ATOM 1440 C CA . TYR A 1 189 ? 2.400 6.868 15.142 1.00 81.31 189 TYR A CA 1
ATOM 1441 C C . TYR A 1 189 ? 2.255 7.589 13.795 1.00 81.31 189 TYR A C 1
ATOM 1443 O O . TYR A 1 189 ? 1.648 7.069 12.863 1.00 81.31 189 TYR A O 1
ATOM 1451 N N . CYS A 1 190 ? 2.746 8.822 13.702 1.00 77.06 190 CYS A N 1
ATOM 1452 C CA . CYS A 1 190 ? 2.614 9.647 12.499 1.00 77.06 190 CYS A CA 1
ATOM 1453 C C . CYS A 1 190 ? 3.683 9.320 11.448 1.00 77.06 190 CYS A C 1
ATOM 1455 O O . CYS A 1 190 ? 3.446 9.515 10.262 1.00 77.06 190 CYS A O 1
ATOM 1457 N N . GLU A 1 191 ? 4.836 8.811 11.881 1.00 80.75 191 GLU A N 1
ATOM 1458 C CA . GLU A 1 191 ? 5.986 8.497 11.019 1.00 80.75 191 GLU A CA 1
ATOM 1459 C C . GLU A 1 191 ? 6.037 7.020 10.600 1.00 80.75 191 GLU A C 1
ATOM 1461 O O . GLU A 1 191 ? 6.746 6.658 9.665 1.00 80.75 191 GLU A O 1
ATOM 1466 N N . TYR A 1 192 ? 5.263 6.162 11.270 1.00 74.56 192 TYR A N 1
ATOM 1467 C CA . TYR A 1 192 ? 5.236 4.719 11.041 1.00 74.56 192 TYR A CA 1
ATOM 1468 C C . TYR A 1 192 ? 3.792 4.241 10.898 1.00 74.56 192 TYR A C 1
ATOM 1470 O O . TYR A 1 192 ? 2.919 4.747 11.603 1.00 74.56 192 TYR A O 1
ATOM 1478 N N . PRO A 1 193 ? 3.510 3.233 10.055 1.00 74.19 193 PRO A N 1
ATOM 1479 C CA . PRO A 1 193 ? 2.185 2.629 9.947 1.00 74.19 193 PRO A CA 1
ATOM 1480 C C . PRO A 1 193 ? 1.898 1.712 11.151 1.00 74.19 193 PRO A C 1
ATOM 1482 O O . PRO A 1 193 ? 1.721 0.506 11.003 1.00 74.19 193 PRO A O 1
ATOM 1485 N N . ALA A 1 194 ? 1.891 2.278 12.358 1.00 76.12 194 ALA A N 1
ATOM 1486 C CA . ALA A 1 194 ? 1.724 1.558 13.612 1.00 76.12 194 ALA A CA 1
ATOM 1487 C C . ALA A 1 194 ? 0.683 2.234 14.512 1.00 76.12 194 ALA A C 1
ATOM 1489 O O . ALA A 1 194 ? 0.565 3.463 14.564 1.00 76.12 194 ALA A O 1
ATOM 1490 N N . VAL A 1 195 ? -0.042 1.405 15.261 1.00 83.81 195 VAL A N 1
ATOM 1491 C CA . VAL A 1 195 ? -0.971 1.820 16.311 1.00 83.81 195 VAL A CA 1
ATOM 1492 C C . VAL A 1 195 ? -0.703 0.994 17.565 1.00 83.81 195 VAL A C 1
ATOM 1494 O O . VAL A 1 195 ? -0.490 -0.213 17.486 1.00 83.81 195 VAL A O 1
ATOM 1497 N N . GLU A 1 196 ? -0.698 1.651 18.716 1.00 87.19 196 GLU A N 1
ATOM 1498 C CA . GLU A 1 196 ? -0.720 1.008 20.028 1.00 87.19 196 GLU A CA 1
ATOM 1499 C C . GLU A 1 196 ? -2.116 1.191 20.630 1.00 87.19 196 GLU A C 1
ATOM 1501 O O . GLU A 1 196 ? -2.733 2.251 20.485 1.00 87.19 196 GLU A O 1
ATOM 1506 N N . TRP A 1 197 ? -2.621 0.129 21.254 1.00 88.81 197 TRP A N 1
ATOM 1507 C CA . TRP A 1 197 ? -4.002 0.021 21.702 1.00 88.81 197 TRP A CA 1
ATOM 1508 C C . TRP A 1 197 ? -4.086 -0.725 23.030 1.00 88.81 197 TRP A C 1
ATOM 1510 O O . TRP A 1 197 ? -3.545 -1.827 23.151 1.00 88.81 197 TRP A O 1
ATOM 1520 N N . VAL A 1 198 ? -4.798 -0.163 24.006 1.00 94.06 198 VAL A N 1
ATOM 1521 C CA . VAL A 1 198 ? -5.041 -0.813 25.302 1.00 94.06 198 VAL A CA 1
ATOM 1522 C C . VAL A 1 198 ? -6.507 -0.669 25.681 1.00 94.06 198 VAL A C 1
ATOM 1524 O O . VAL A 1 198 ? -7.006 0.448 25.748 1.00 94.06 198 VAL A O 1
ATOM 1527 N N . LEU A 1 199 ? -7.185 -1.789 25.951 1.00 96.19 199 LEU A N 1
ATOM 1528 C CA . LEU A 1 199 ? -8.575 -1.830 26.412 1.00 96.19 199 LEU A CA 1
ATOM 1529 C C . LEU A 1 199 ? -8.633 -1.996 27.939 1.00 96.19 199 LEU A C 1
ATOM 1531 O O . LEU A 1 199 ? -7.928 -2.824 28.516 1.00 96.19 199 LEU A O 1
ATOM 1535 N N . TYR A 1 200 ? -9.514 -1.237 28.577 1.00 97.31 200 TYR A N 1
ATOM 1536 C CA . TYR A 1 200 ? -9.736 -1.159 30.014 1.00 97.31 200 TYR A CA 1
ATOM 1537 C C . TYR A 1 200 ? -11.198 -1.460 30.341 1.00 97.31 200 TYR A C 1
ATOM 1539 O O . TYR A 1 200 ? -12.108 -1.002 29.652 1.00 97.31 200 TYR A O 1
ATOM 1547 N N . PHE A 1 201 ? -11.406 -2.159 31.453 1.00 97.50 201 PHE A N 1
ATOM 1548 C CA . PHE A 1 201 ? -12.709 -2.352 32.081 1.00 97.50 201 PHE A CA 1
ATOM 1549 C C . PHE A 1 201 ? -12.616 -1.869 33.525 1.00 97.50 201 PHE A C 1
ATOM 1551 O O . PHE A 1 201 ? -11.728 -2.296 34.266 1.00 97.50 201 PHE A O 1
ATOM 1558 N N . HIS A 1 202 ? -13.517 -0.983 33.927 1.00 97.62 202 HIS A N 1
ATOM 1559 C CA . HIS A 1 202 ? -13.542 -0.399 35.261 1.00 97.62 202 HIS A CA 1
ATOM 1560 C C . HIS A 1 202 ? -14.981 -0.362 35.771 1.00 97.62 202 HIS A C 1
ATOM 1562 O O . HIS A 1 202 ? -15.830 0.338 35.233 1.00 97.62 202 HIS A O 1
ATOM 1568 N N . ASN A 1 203 ? -15.271 -1.109 36.834 1.00 97.06 203 ASN A N 1
ATOM 1569 C CA . ASN A 1 203 ? -16.541 -0.970 37.536 1.00 97.06 203 ASN A CA 1
ATOM 1570 C C . ASN A 1 203 ? -16.515 0.293 38.411 1.00 97.06 203 ASN A C 1
ATOM 1572 O O . ASN A 1 203 ? -15.843 0.305 39.441 1.00 97.06 203 ASN A O 1
ATOM 1576 N N . THR A 1 204 ? -17.236 1.338 38.006 1.00 96.06 204 THR A N 1
ATOM 1577 C CA . THR A 1 204 ? -17.381 2.579 38.793 1.00 96.06 204 THR A CA 1
ATOM 1578 C C . THR A 1 204 ? -18.634 2.583 39.677 1.00 96.06 204 THR A C 1
ATOM 1580 O O . THR A 1 204 ? -18.865 3.528 40.435 1.00 96.06 204 THR A O 1
ATOM 1583 N N . GLY A 1 205 ? -19.449 1.528 39.590 1.00 93.19 205 GLY A N 1
ATOM 1584 C CA . GLY A 1 205 ? -20.635 1.327 40.406 1.00 93.19 205 GLY A CA 1
ATOM 1585 C C . GLY A 1 205 ? -20.332 0.843 41.823 1.00 93.19 205 GLY A C 1
ATOM 1586 O O . GLY A 1 205 ? -19.196 0.590 42.213 1.00 93.19 205 GLY A O 1
ATOM 1587 N N . GLN A 1 206 ? -21.396 0.698 42.616 1.00 93.62 206 GLN A N 1
ATOM 1588 C CA . GLN A 1 206 ? -21.322 0.189 43.995 1.00 93.62 206 GLN A CA 1
ATOM 1589 C C . GLN A 1 206 ? -21.676 -1.301 44.118 1.00 93.62 206 GLN A C 1
ATOM 1591 O O . GLN A 1 206 ? -21.693 -1.837 45.223 1.00 93.62 206 GLN A O 1
ATOM 1596 N N . GLN A 1 207 ? -22.019 -1.954 43.009 1.00 93.50 207 GLN A N 1
ATOM 1597 C CA . GLN A 1 207 ? -22.428 -3.357 42.965 1.00 93.50 207 GLN A CA 1
ATOM 1598 C C . GLN A 1 207 ? -21.550 -4.116 41.979 1.00 93.50 207 GLN A C 1
ATOM 1600 O O . GLN A 1 207 ? -20.981 -3.518 41.064 1.00 93.50 207 GLN A O 1
ATOM 1605 N N . ASP A 1 208 ? -21.468 -5.431 42.156 1.00 95.62 208 ASP A N 1
ATOM 1606 C CA . ASP A 1 208 ? -20.824 -6.301 41.179 1.00 95.62 208 ASP A CA 1
ATOM 1607 C C . ASP A 1 208 ? -21.530 -6.180 39.826 1.00 95.62 208 ASP A C 1
ATOM 1609 O O . ASP A 1 208 ? -22.760 -6.129 39.733 1.00 95.62 208 ASP A O 1
ATOM 1613 N N . THR A 1 209 ? -20.739 -6.143 38.759 1.00 96.44 209 THR A N 1
ATOM 1614 C CA . THR A 1 209 ? -21.272 -6.186 37.404 1.00 96.44 209 THR A CA 1
ATOM 1615 C C . THR A 1 209 ? -21.713 -7.616 37.064 1.00 96.44 209 THR A C 1
ATOM 1617 O O . THR A 1 209 ? -21.159 -8.581 37.597 1.00 96.44 209 THR A O 1
ATOM 1620 N N . PRO A 1 210 ? -22.647 -7.804 36.119 1.00 97.25 210 PRO A N 1
ATOM 1621 C CA . PRO A 1 210 ? -22.790 -9.059 35.396 1.00 97.25 210 PRO A CA 1
ATOM 1622 C C . PRO A 1 210 ? -21.455 -9.599 34.868 1.00 97.25 210 PRO A C 1
ATOM 1624 O O . PRO A 1 210 ? -20.473 -8.865 34.724 1.00 97.25 210 PRO A O 1
ATOM 1627 N N . LEU A 1 211 ? -21.443 -10.895 34.546 1.00 97.62 211 LEU A N 1
ATOM 1628 C CA . LEU A 1 211 ? -20.278 -11.553 33.964 1.00 97.62 211 LEU A CA 1
ATOM 1629 C C . LEU A 1 211 ? -19.846 -10.840 32.679 1.00 97.62 211 LEU A C 1
ATOM 1631 O O . LEU A 1 211 ? -20.671 -10.589 31.796 1.00 97.62 211 LEU A O 1
ATOM 1635 N N . LEU A 1 212 ? -18.550 -10.557 32.605 1.00 96.88 212 LEU A N 1
ATOM 1636 C CA . LEU A 1 212 ? -17.854 -10.072 31.426 1.00 96.88 212 LEU A CA 1
ATOM 1637 C C . LEU A 1 212 ? -17.008 -11.219 30.863 1.00 96.88 212 LEU A C 1
ATOM 1639 O O . LEU A 1 212 ? -16.175 -11.781 31.574 1.00 96.88 212 LEU A O 1
ATOM 1643 N N . GLU A 1 213 ? -17.222 -11.575 29.603 1.00 97.00 213 GLU A N 1
ATOM 1644 C CA . GLU A 1 213 ? -16.571 -12.719 28.962 1.00 97.00 213 GLU A CA 1
ATOM 1645 C C . GLU A 1 213 ? -16.362 -12.484 27.461 1.00 97.00 213 GLU A C 1
ATOM 1647 O O . GLU A 1 213 ? -16.827 -11.487 26.910 1.00 97.00 213 GLU A O 1
ATOM 1652 N N . ASN A 1 214 ? -15.641 -13.394 26.796 1.00 96.31 214 ASN A N 1
ATOM 1653 C CA . ASN A 1 214 ? -15.351 -13.323 25.356 1.00 96.31 214 ASN A CA 1
ATOM 1654 C C . ASN A 1 214 ? -14.792 -11.957 24.926 1.00 96.31 214 ASN A C 1
ATOM 1656 O O . ASN A 1 214 ? -15.282 -11.344 23.984 1.00 96.31 214 ASN A O 1
ATOM 1660 N N . ILE A 1 215 ? -13.798 -11.467 25.670 1.00 96.12 215 ILE A N 1
ATOM 1661 C CA . ILE A 1 215 ? -13.193 -10.152 25.458 1.00 96.12 215 ILE A CA 1
ATOM 1662 C C . ILE A 1 215 ? -12.167 -10.246 24.329 1.00 96.12 215 ILE A C 1
ATOM 1664 O O . ILE A 1 215 ? -11.159 -10.944 24.458 1.00 96.12 215 ILE A O 1
ATOM 1668 N N . PHE A 1 216 ? -12.391 -9.480 23.268 1.00 93.56 216 PHE A N 1
ATOM 1669 C CA . PHE A 1 216 ? -11.471 -9.288 22.155 1.00 93.56 216 PHE A CA 1
ATOM 1670 C C . PHE A 1 216 ? -11.032 -7.818 22.133 1.00 93.56 216 PHE A C 1
ATOM 1672 O O . PHE A 1 216 ? -11.767 -6.963 21.637 1.00 93.56 216 PHE A O 1
ATOM 1679 N N . PRO A 1 217 ? -9.846 -7.494 22.691 1.00 87.56 217 PRO A N 1
ATOM 1680 C CA . PRO A 1 217 ? -9.362 -6.116 22.804 1.00 87.56 217 PRO A CA 1
ATOM 1681 C C . PRO A 1 217 ? -9.158 -5.395 21.472 1.00 87.56 217 PRO A C 1
ATOM 1683 O O . PRO A 1 217 ? -9.131 -4.167 21.451 1.00 87.56 217 PRO A O 1
ATOM 1686 N N . LEU A 1 218 ? -9.000 -6.165 20.396 1.00 87.06 218 LEU A N 1
ATOM 1687 C CA . LEU A 1 218 ? -8.973 -5.699 19.022 1.00 87.06 218 LEU A CA 1
ATOM 1688 C C . LEU A 1 218 ? -9.821 -6.658 18.181 1.00 87.06 218 LEU A C 1
ATOM 1690 O O . LEU A 1 218 ? -9.420 -7.800 17.959 1.00 87.06 218 LEU A O 1
ATOM 1694 N N . ASP A 1 219 ? -10.986 -6.194 17.743 1.00 85.69 219 ASP A N 1
ATOM 1695 C CA . ASP A 1 219 ? -11.919 -6.939 16.896 1.00 85.69 219 ASP A CA 1
ATOM 1696 C C . ASP A 1 219 ? -12.382 -6.020 15.764 1.00 85.69 219 ASP A C 1
ATOM 1698 O O . ASP A 1 219 ? -13.292 -5.204 15.913 1.00 85.69 219 ASP A O 1
ATOM 1702 N N . LEU A 1 220 ? -11.640 -6.064 14.658 1.00 73.31 220 LEU A N 1
ATOM 1703 C CA . LEU A 1 220 ? -11.797 -5.155 13.530 1.00 73.31 220 LEU A CA 1
ATOM 1704 C C . LEU A 1 220 ? -12.444 -5.871 12.352 1.00 73.31 220 LEU A C 1
ATOM 1706 O O . LEU A 1 220 ? -11.926 -6.873 11.858 1.00 73.31 220 LEU A O 1
ATOM 1710 N N . GLN A 1 221 ? -13.497 -5.269 11.807 1.00 66.69 221 GLN A N 1
ATOM 1711 C CA . GLN A 1 221 ? -13.935 -5.576 10.452 1.00 66.69 221 GLN A CA 1
ATOM 1712 C C . GLN A 1 221 ? -13.205 -4.663 9.471 1.00 66.69 221 GLN A C 1
ATOM 1714 O O . GLN A 1 221 ? -13.460 -3.461 9.399 1.00 66.69 221 GLN A O 1
ATOM 1719 N N . ILE A 1 222 ? -12.275 -5.245 8.719 1.00 58.41 222 ILE A N 1
ATOM 1720 C CA . ILE A 1 222 ? -11.547 -4.553 7.657 1.00 58.41 222 ILE A CA 1
ATOM 1721 C C . ILE A 1 222 ? -12.206 -4.928 6.336 1.00 58.41 222 ILE A C 1
ATOM 1723 O O . ILE A 1 222 ? -12.128 -6.075 5.899 1.00 58.41 222 ILE A O 1
ATOM 1727 N N . THR A 1 223 ? -12.846 -3.957 5.688 1.00 51.22 223 THR A N 1
ATOM 1728 C CA . THR A 1 223 ? -13.323 -4.134 4.314 1.00 51.22 223 THR A CA 1
ATOM 1729 C C . THR A 1 223 ? -12.244 -3.627 3.372 1.00 51.22 223 THR A C 1
ATOM 1731 O O . THR A 1 223 ? -11.973 -2.429 3.325 1.00 51.22 223 THR A O 1
ATOM 1734 N N . THR A 1 224 ? -11.609 -4.529 2.627 1.00 45.78 224 THR A N 1
ATOM 1735 C CA . THR A 1 224 ? -10.681 -4.146 1.563 1.00 45.78 224 THR A CA 1
ATOM 1736 C C . THR A 1 224 ? -11.444 -4.016 0.250 1.00 45.78 224 THR A C 1
ATOM 1738 O O . THR A 1 224 ? -12.086 -4.953 -0.227 1.00 45.78 224 THR A O 1
ATOM 1741 N N . SER A 1 225 ? -11.380 -2.841 -0.370 1.00 45.69 225 SER A N 1
ATOM 1742 C CA . SER A 1 225 ? -11.785 -2.674 -1.762 1.00 45.69 225 SER A CA 1
ATOM 1743 C C . SER A 1 225 ? -10.616 -3.085 -2.659 1.00 45.69 225 SER A C 1
ATOM 1745 O O . SER A 1 225 ? -9.874 -2.233 -3.130 1.00 45.69 225 SER A O 1
ATOM 1747 N N . GLY A 1 226 ? -10.406 -4.387 -2.858 1.00 42.28 226 GLY A N 1
ATOM 1748 C CA . GLY A 1 226 ? -9.434 -4.876 -3.842 1.00 42.28 226 GLY A CA 1
ATOM 1749 C C . GLY A 1 226 ? -8.529 -5.995 -3.342 1.00 42.28 226 GLY A C 1
ATOM 1750 O O . GLY A 1 226 ? -8.124 -6.035 -2.182 1.00 42.28 226 GLY A O 1
ATOM 1751 N N . LYS A 1 227 ? -8.225 -6.925 -4.252 1.00 37.62 227 LYS A N 1
ATOM 1752 C CA . LYS A 1 227 ? -7.130 -7.893 -4.113 1.00 37.62 227 LYS A CA 1
ATOM 1753 C C . LYS A 1 227 ? -5.825 -7.112 -3.930 1.00 37.62 227 LYS A C 1
ATOM 1755 O O . LYS A 1 227 ? -5.721 -6.045 -4.506 1.00 37.62 227 LYS A O 1
ATOM 1760 N N . ASN A 1 228 ? -4.883 -7.644 -3.152 1.00 37.78 228 ASN A N 1
ATOM 1761 C CA . ASN A 1 228 ? -3.531 -7.130 -2.879 1.00 37.78 228 ASN A CA 1
ATOM 1762 C C . ASN A 1 228 ? -2.877 -6.350 -4.045 1.00 37.78 228 ASN A C 1
ATOM 1764 O O . ASN A 1 228 ? -2.066 -6.905 -4.780 1.00 37.78 228 ASN A O 1
ATOM 1768 N N . VAL A 1 229 ? -3.215 -5.074 -4.196 1.00 42.22 229 VAL A N 1
ATOM 1769 C CA . VAL A 1 229 ? -2.711 -4.184 -5.239 1.00 42.22 229 VAL A CA 1
ATOM 1770 C C . VAL A 1 229 ? -2.284 -2.905 -4.538 1.00 42.22 229 VAL A C 1
ATOM 1772 O O . VAL A 1 229 ? -3.021 -2.353 -3.720 1.00 42.22 229 VAL A O 1
ATOM 1775 N N . VAL A 1 230 ? -1.058 -2.475 -4.817 1.00 45.25 230 VAL A N 1
ATOM 1776 C CA . VAL A 1 230 ? -0.594 -1.138 -4.456 1.00 45.25 230 VAL A CA 1
ATOM 1777 C C . VAL A 1 230 ? -1.005 -0.224 -5.604 1.00 45.25 230 VAL A C 1
ATOM 1779 O O . VAL A 1 230 ? -0.465 -0.347 -6.704 1.00 45.25 230 VAL A O 1
ATOM 1782 N N . ASP A 1 231 ? -1.991 0.633 -5.353 1.00 46.59 231 ASP A N 1
ATOM 1783 C CA . ASP A 1 231 ? -2.476 1.618 -6.316 1.00 46.59 231 ASP A CA 1
ATOM 1784 C C . ASP A 1 231 ? -1.651 2.917 -6.159 1.00 46.59 231 ASP A C 1
ATOM 1786 O O . ASP A 1 231 ? -1.349 3.339 -5.042 1.00 46.59 231 ASP A O 1
ATOM 1790 N N . PHE A 1 232 ? -1.287 3.576 -7.260 1.00 41.44 232 PHE A N 1
ATOM 1791 C CA . PHE A 1 232 ? -0.678 4.919 -7.274 1.00 41.44 232 PHE A CA 1
ATOM 1792 C C . PHE A 1 232 ? -1.574 5.874 -8.085 1.00 41.44 232 PHE A C 1
ATOM 1794 O O . PHE A 1 232 ? -2.050 5.476 -9.147 1.00 41.44 232 PHE A O 1
ATOM 1801 N N . GLU A 1 233 ? -1.794 7.111 -7.629 1.00 35.38 233 GLU A N 1
ATOM 1802 C CA . GLU A 1 233 ? -2.513 8.184 -8.356 1.00 35.38 233 GLU A CA 1
ATOM 1803 C C . GLU A 1 233 ? -1.583 9.376 -8.575 1.00 35.38 233 GLU A C 1
ATOM 1805 O O . GLU A 1 233 ? -0.577 9.500 -7.895 1.00 35.38 233 GLU A O 1
ATOM 1810 N N . LEU A 1 234 ? -1.890 10.257 -9.523 1.00 32.34 234 LEU A N 1
ATOM 1811 C CA . LEU A 1 234 ? -1.272 11.578 -9.639 1.00 32.34 234 LEU A CA 1
ATOM 1812 C C . LEU A 1 234 ? -2.350 12.612 -9.323 1.00 32.34 234 LEU A C 1
ATOM 1814 O O . LEU A 1 234 ? -3.414 12.585 -9.930 1.00 32.34 234 LEU A O 1
ATOM 1818 N N . THR A 1 235 ? -2.085 13.530 -8.399 1.00 30.36 235 THR A N 1
ATOM 1819 C CA . THR A 1 235 ? -2.945 14.698 -8.186 1.00 30.36 235 THR A CA 1
ATOM 1820 C C . THR A 1 235 ? -2.133 15.951 -8.464 1.00 30.36 235 THR A C 1
ATOM 1822 O O . THR A 1 235 ? -1.137 16.198 -7.785 1.00 30.36 235 THR A O 1
ATOM 1825 N N . THR A 1 236 ? -2.546 16.748 -9.444 1.00 32.22 236 THR A N 1
ATOM 1826 C CA . THR A 1 236 ? -2.038 18.111 -9.629 1.00 32.22 236 THR A CA 1
ATOM 1827 C C . THR A 1 236 ? -2.885 19.086 -8.809 1.00 32.22 236 THR A C 1
ATOM 1829 O O . THR A 1 236 ? -4.105 19.103 -8.985 1.00 32.22 236 THR A O 1
ATOM 1832 N N . GLU A 1 237 ? -2.253 19.878 -7.934 1.00 33.59 237 GLU A N 1
ATOM 1833 C CA . GLU A 1 237 ? -2.848 21.114 -7.385 1.00 33.59 237 GLU A CA 1
ATOM 1834 C C . GLU A 1 237 ? -2.974 22.206 -8.459 1.00 33.59 237 GLU A C 1
ATOM 1836 O O . GLU A 1 237 ? -2.069 22.302 -9.324 1.00 33.59 237 GLU A O 1
#

Mean predicted aligned error: 13.04 Å

Secondary structure (DSSP, 8-state):
-EETTEE-SSEEEEESSEEEEEE-SS-EEEEEEEEEEB-STTTTTT--EEEEEEEETTEEEEEPPPEETTSPPEEEEEE-TT-SEEEEEEE-TTT-STT-EEEEEEEEEEETTS-EEEGGGSPEE----EE-SS-S-EEEETTEEHHHHGGGSEEEEEEEEEETTEEEEEEEEE-TTT-EEEEEEEEEESSSS-EEEEEEEEE-SSSPPPPEEEEES----EE-SSSS-EEE-----

Solvent-accessible surface area (backbone atoms only — not comparable to full-atom values): 12889 Å² total; per-residue (Å²): 96,27,38,51,95,46,76,41,96,47,32,46,78,50,47,33,74,39,52,37,40,46,39,45,79,52,37,25,43,33,42,36,27,35,34,37,30,37,39,46,95,85,25,62,30,59,37,29,39,29,25,48,34,34,31,47,87,93,37,79,75,40,71,56,66,80,43,38,8,67,46,72,61,38,83,44,79,42,79,42,84,50,36,39,47,37,34,45,33,33,38,26,66,87,79,50,49,64,52,21,39,29,28,35,30,56,21,27,35,32,30,76,86,68,52,72,45,50,58,65,75,35,52,72,43,66,65,78,68,54,65,62,91,60,71,53,41,44,34,30,49,66,88,39,50,38,87,78,46,56,85,77,27,56,73,51,76,46,79,47,80,70,48,95,61,28,46,36,35,40,39,39,34,33,39,87,87,52,33,42,31,41,32,34,43,41,37,39,40,73,86,46,105,48,74,49,79,48,70,46,78,45,76,72,38,96,61,86,70,65,63,73,44,78,72,33,75,70,44,75,70,79,58,74,83,66,76,94,58,54,34,30,37,55,84,85,132

pLDDT: mean 87.86, std 16.49, range [30.36, 98.81]

Radius of gyration: 25.06 Å; Cα contacts (8 Å, |Δi|>4): 573; chains: 1; bounding box: 54×43×70 Å

Sequence (237 aa):
MRLGDKEYEHGLGTHSVSEIVVRLDQPGKTFQAEAGIDNNWDTGAQRGSVVFVVEVGGKEAFRSEVRRGSDPPLPVRVDLGGATEFTLRVLDAGDGQSHDQADWADASVTQAGGTQVYLDQMPLLRPATVFSTDAPFSFVYGGKPSSELLPGWKHERQDHDPAEGARRARVSYTDPATGLEVAYDVKVYCEYPAVEWVLYFHNTGQQDTPLLENIFPLDLQITTSGKNVVDFELTTE